Protein AF-A0A8T7MFE2-F1 (afdb_monomer_lite)

Structure (mmCIF, N/CA/C/O backbone):
data_AF-A0A8T7MFE2-F1
#
_entry.id   AF-A0A8T7MFE2-F1
#
loop_
_atom_site.group_PDB
_atom_site.id
_atom_site.type_symbol
_atom_site.label_atom_id
_atom_site.label_alt_id
_atom_site.label_comp_id
_atom_site.label_asym_id
_atom_site.label_entity_id
_atom_site.label_seq_id
_atom_site.pdbx_PDB_ins_code
_atom_site.Cartn_x
_atom_site.Cartn_y
_atom_site.Cartn_z
_atom_site.occupancy
_atom_site.B_iso_or_equiv
_atom_site.auth_seq_id
_atom_site.auth_comp_id
_atom_site.auth_asym_id
_atom_site.auth_atom_id
_atom_site.pdbx_PDB_model_num
ATOM 1 N N . MET A 1 1 ? -45.223 21.756 49.867 1.00 41.47 1 MET A N 1
ATOM 2 C CA . MET A 1 1 ? -44.543 20.712 49.073 1.00 41.47 1 MET A CA 1
ATOM 3 C C . MET A 1 1 ? -44.735 21.077 47.610 1.00 41.47 1 MET A C 1
ATOM 5 O O . MET A 1 1 ? -45.869 21.075 47.157 1.00 41.47 1 MET A O 1
ATOM 9 N N . ALA A 1 2 ? -43.688 21.541 46.926 1.00 45.31 2 ALA A N 1
ATOM 10 C CA . ALA A 1 2 ? -43.790 21.936 45.523 1.00 45.31 2 ALA A CA 1
ATOM 11 C C . ALA A 1 2 ? -43.826 20.670 44.659 1.00 45.31 2 ALA A C 1
ATOM 13 O O . ALA A 1 2 ? -42.890 19.878 44.695 1.00 45.31 2 ALA A O 1
ATOM 14 N N . THR A 1 3 ? -44.917 20.464 43.926 1.00 52.53 3 THR A N 1
ATOM 15 C CA . THR A 1 3 ? -45.039 19.435 42.888 1.00 52.53 3 THR A CA 1
ATOM 16 C C . THR A 1 3 ? -43.967 19.669 41.829 1.00 52.53 3 THR A C 1
ATOM 18 O O . THR A 1 3 ? -44.079 20.588 41.016 1.00 52.53 3 THR A O 1
ATOM 21 N N . GLU A 1 4 ? -42.907 18.865 41.868 1.00 65.44 4 GLU A N 1
ATOM 22 C CA . GLU A 1 4 ? -41.870 18.843 40.844 1.00 65.44 4 GLU A CA 1
ATOM 23 C C . GLU A 1 4 ? -42.517 18.433 39.518 1.00 65.44 4 GLU A C 1
ATOM 25 O O . GLU A 1 4 ? -43.055 17.335 39.372 1.00 65.44 4 GLU A O 1
ATOM 30 N N . LYS A 1 5 ? -42.555 19.364 38.562 1.00 70.00 5 LYS A N 1
ATOM 31 C CA . LYS A 1 5 ? -43.141 19.144 37.240 1.00 70.00 5 LYS A CA 1
ATOM 32 C C . LYS A 1 5 ? -42.230 18.188 36.472 1.00 70.00 5 LYS A C 1
ATOM 34 O O . LYS A 1 5 ? -41.298 18.629 35.800 1.00 70.00 5 LYS A O 1
ATOM 39 N N . LEU A 1 6 ? -42.485 16.887 36.614 1.00 71.31 6 LEU A N 1
ATOM 40 C CA . LEU A 1 6 ? -41.744 15.824 35.941 1.00 71.31 6 LEU A CA 1
ATOM 41 C C . LEU A 1 6 ? -41.774 16.065 34.435 1.00 71.31 6 LEU A C 1
ATOM 43 O O . LEU A 1 6 ? -42.833 16.155 33.807 1.00 71.31 6 LEU A O 1
ATOM 47 N N . ILE A 1 7 ? -40.591 16.249 33.862 1.00 85.38 7 ILE A N 1
ATOM 48 C CA . ILE A 1 7 ? -40.472 16.593 32.456 1.00 85.38 7 ILE A CA 1
ATOM 49 C C . ILE A 1 7 ? -40.582 15.306 31.649 1.00 85.38 7 ILE A C 1
ATOM 51 O O . ILE A 1 7 ? -39.791 14.389 31.842 1.00 85.38 7 ILE A O 1
ATOM 55 N N . LYS A 1 8 ? -41.568 15.237 30.755 1.00 88.88 8 LYS A N 1
ATOM 56 C CA . LYS A 1 8 ? -41.913 14.016 30.020 1.00 88.88 8 LYS A CA 1
ATOM 57 C C . LYS A 1 8 ? -41.053 13.788 28.782 1.00 88.88 8 LYS A C 1
ATOM 59 O O . LYS A 1 8 ? -40.482 14.724 28.209 1.00 88.88 8 LYS A O 1
ATOM 64 N N . CYS A 1 9 ? -40.947 12.527 28.371 1.00 88.00 9 CYS A N 1
ATOM 65 C CA . CYS A 1 9 ? -40.247 12.156 27.148 1.00 88.00 9 CYS A CA 1
ATOM 66 C C . CYS A 1 9 ? -41.026 12.598 25.906 1.00 88.00 9 CYS A C 1
ATOM 68 O O . CYS A 1 9 ? -42.242 12.478 25.819 1.00 88.00 9 CYS A O 1
ATOM 70 N N . SER A 1 10 ? -40.286 13.085 24.908 1.00 83.94 10 SER A N 1
ATOM 71 C CA . SER A 1 10 ? -40.844 13.509 23.618 1.00 83.94 10 SER A CA 1
ATOM 72 C C . SER A 1 10 ? -41.495 12.385 22.799 1.00 83.94 10 SER A C 1
ATOM 74 O O . SER A 1 10 ? -42.335 12.686 21.958 1.00 83.94 10 SER A O 1
ATOM 76 N N . GLN A 1 11 ? -41.119 11.119 23.019 1.00 85.38 11 GLN A N 1
ATOM 77 C CA . GLN A 1 11 ? -41.742 9.955 22.365 1.00 85.38 11 GLN A CA 1
ATOM 78 C C . GLN A 1 11 ? -42.667 9.158 23.289 1.00 85.38 11 GLN A C 1
ATOM 80 O O . GLN A 1 11 ? -43.602 8.523 22.809 1.00 85.38 11 GLN A O 1
ATOM 85 N N . HIS A 1 12 ? -42.429 9.200 24.600 1.00 87.56 12 HIS A N 1
ATOM 86 C CA . HIS A 1 12 ? -43.227 8.496 25.602 1.00 87.56 12 HIS A CA 1
ATOM 87 C C . HIS A 1 12 ? -43.735 9.502 26.644 1.00 87.56 12 HIS A C 1
ATOM 89 O O . HIS A 1 12 ? -43.054 9.734 27.642 1.00 87.56 12 HIS A O 1
ATOM 95 N N . PRO A 1 13 ? -44.913 10.118 26.434 1.00 83.88 13 PRO A N 1
ATOM 96 C CA . PRO A 1 13 ? -45.447 11.143 27.337 1.00 83.88 13 PRO A CA 1
ATOM 97 C C . PRO A 1 13 ? -45.687 10.644 28.767 1.00 83.88 13 PRO A C 1
ATOM 99 O O . PRO A 1 13 ? -45.683 11.436 29.704 1.00 83.88 13 PRO A O 1
ATOM 102 N N . GLU A 1 14 ? -45.863 9.334 28.935 1.00 84.25 14 GLU A N 1
ATOM 103 C CA . GLU A 1 14 ? -46.071 8.698 30.236 1.00 84.25 14 GLU A CA 1
ATOM 104 C C . GLU A 1 14 ? -44.766 8.568 31.040 1.00 84.25 14 GLU A C 1
ATOM 106 O O . GLU A 1 14 ? -44.779 8.638 32.270 1.00 84.25 14 GLU A O 1
ATOM 111 N N . GLU A 1 15 ? -43.617 8.462 30.364 1.00 84.25 15 GLU A N 1
ATOM 112 C CA . GLU A 1 15 ? -42.315 8.248 31.000 1.00 84.25 15 GLU A CA 1
ATOM 113 C C . GLU A 1 15 ? -41.589 9.564 31.317 1.00 84.25 15 GLU A C 1
ATOM 115 O O . GLU A 1 15 ? -41.581 10.523 30.534 1.00 84.25 15 GLU A O 1
ATOM 120 N N . ASP A 1 16 ? -40.907 9.586 32.461 1.00 85.56 16 ASP A N 1
ATOM 121 C CA . ASP A 1 16 ? -40.107 10.730 32.887 1.00 85.56 16 ASP A CA 1
ATOM 122 C C . ASP A 1 16 ? -38.779 10.786 32.117 1.00 85.56 16 ASP A C 1
ATOM 124 O O . ASP A 1 16 ? -38.013 9.821 32.025 1.00 85.56 16 ASP A O 1
ATOM 128 N N . ALA A 1 17 ? -38.483 11.949 31.545 1.00 86.06 17 ALA A N 1
ATOM 129 C CA . ALA A 1 17 ? -37.278 12.186 30.771 1.00 86.06 17 ALA A CA 1
ATOM 130 C C . ALA A 1 17 ? -36.166 12.790 31.631 1.00 86.06 17 ALA A C 1
ATOM 132 O O . ALA A 1 17 ? -36.002 14.010 31.720 1.00 86.06 17 ALA A O 1
ATOM 133 N N . GLY A 1 18 ? -35.355 11.903 32.208 1.00 84.94 18 GLY A N 1
ATOM 134 C CA . GLY A 1 18 ? -34.135 12.268 32.932 1.00 84.94 18 GLY A CA 1
ATOM 135 C C . GLY A 1 18 ? -32.937 12.616 32.037 1.00 84.94 18 GLY A C 1
ATOM 136 O O . GLY A 1 18 ? -31.898 13.024 32.548 1.00 84.94 18 GLY A O 1
ATOM 137 N N . LEU A 1 19 ? -33.044 12.453 30.712 1.00 88.56 19 LEU A N 1
ATOM 138 C CA . LEU A 1 19 ? -31.926 12.601 29.776 1.00 88.56 19 LEU A CA 1
ATOM 139 C C . LEU A 1 19 ? -32.263 13.570 28.640 1.00 88.56 19 LEU A C 1
ATOM 141 O O . LEU A 1 19 ? -33.420 13.747 28.258 1.00 88.56 19 LEU A O 1
ATOM 145 N N . MET A 1 20 ? -31.230 14.187 28.067 1.00 91.62 20 MET A N 1
ATOM 146 C CA . MET A 1 20 ? -31.354 15.122 26.951 1.00 91.62 20 MET A CA 1
ATOM 147 C C . MET A 1 20 ? -30.444 14.696 25.800 1.00 91.62 20 MET A C 1
ATOM 149 O O . MET A 1 20 ? -29.273 14.379 25.998 1.00 91.62 20 MET A O 1
ATOM 153 N N . CYS A 1 21 ? -30.978 14.697 24.581 1.00 93.00 21 CYS A N 1
ATOM 154 C CA . CYS A 1 21 ? -30.191 14.449 23.381 1.00 93.00 21 CYS A CA 1
ATOM 155 C C . CYS A 1 21 ? -29.211 15.605 23.162 1.00 93.00 21 CYS A C 1
ATOM 157 O O . CYS A 1 21 ? -29.635 16.728 22.895 1.00 93.00 21 CYS A O 1
ATOM 159 N N . GLY A 1 22 ? -27.906 15.332 23.168 1.00 90.12 22 GLY A N 1
ATOM 160 C CA . GLY A 1 22 ? -26.895 16.384 22.990 1.00 90.12 22 GLY A CA 1
ATOM 161 C C . GLY A 1 22 ? -26.843 17.006 21.585 1.00 90.12 22 GLY A C 1
ATOM 162 O O . GLY A 1 22 ? -26.015 17.874 21.349 1.00 90.12 22 GLY A O 1
ATOM 163 N N . LYS A 1 23 ? -27.645 16.514 20.626 1.00 92.00 23 LYS A N 1
ATOM 164 C CA . LYS A 1 23 ? -27.674 17.017 19.241 1.00 92.00 23 LYS A CA 1
ATOM 165 C C . LYS A 1 23 ? -28.853 17.956 19.006 1.00 92.00 23 LYS A C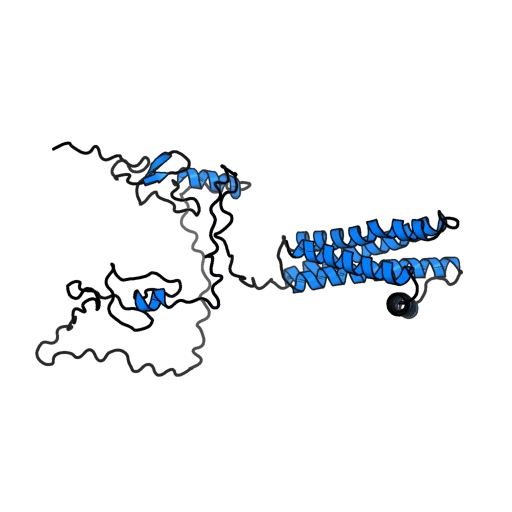 1
ATOM 167 O O . LYS A 1 23 ? -28.667 19.036 18.470 1.00 92.00 23 LYS A O 1
ATOM 172 N N . CYS A 1 24 ? -30.059 17.536 19.385 1.00 92.56 24 CYS A N 1
ATOM 173 C CA . CYS A 1 24 ? -31.287 18.305 19.159 1.00 92.56 24 CYS A CA 1
ATOM 174 C C . CYS A 1 24 ? -31.899 18.899 20.435 1.00 92.56 24 CYS A C 1
ATOM 176 O O . CYS A 1 24 ? -32.928 19.558 20.353 1.00 92.56 24 CYS A O 1
ATOM 178 N N . GLY A 1 25 ? -31.337 18.625 21.617 1.00 90.44 25 GLY A N 1
ATOM 179 C CA . GLY A 1 25 ? -31.847 19.125 22.898 1.00 90.44 25 GLY A CA 1
ATOM 180 C C . GLY A 1 25 ? -33.161 18.488 23.372 1.00 90.44 25 GLY A C 1
ATOM 181 O O . GLY A 1 25 ? -33.665 18.846 24.433 1.00 90.44 25 GLY A O 1
ATOM 182 N N . LYS A 1 26 ? -33.736 17.532 22.625 1.00 91.69 26 LYS A N 1
ATOM 183 C CA . LYS A 1 26 ? -34.975 16.848 23.030 1.00 91.69 26 LYS A CA 1
ATOM 184 C C . LYS A 1 26 ? -34.759 16.032 24.303 1.00 91.69 26 LYS A C 1
ATOM 186 O O . LYS A 1 26 ? -33.745 15.345 24.444 1.00 91.69 26 LYS A O 1
ATOM 191 N N . ARG A 1 27 ? -35.749 16.064 25.196 1.00 91.69 27 ARG A N 1
ATOM 192 C CA . ARG A 1 27 ? -35.779 15.240 26.406 1.00 91.69 27 ARG A CA 1
ATOM 193 C C . ARG A 1 27 ? -36.285 13.834 26.088 1.00 91.69 27 ARG A C 1
ATOM 195 O O . ARG A 1 27 ? -37.293 13.662 25.389 1.00 91.69 27 ARG A O 1
ATOM 202 N N . ILE A 1 28 ? -35.545 12.840 26.563 1.00 93.50 28 ILE A N 1
ATOM 203 C CA . ILE A 1 28 ? -35.771 11.418 26.305 1.00 93.50 28 ILE A CA 1
ATOM 204 C C . ILE A 1 28 ? -35.670 10.605 27.599 1.00 93.50 28 ILE A C 1
ATOM 206 O O . ILE A 1 28 ? -34.957 10.986 28.528 1.00 93.50 28 ILE A O 1
ATOM 210 N N . CYS A 1 29 ? -36.397 9.494 27.664 1.00 92.31 29 CYS A N 1
ATOM 211 C CA . CYS A 1 29 ? -36.277 8.509 28.735 1.00 92.31 29 CYS A CA 1
ATOM 212 C C . CYS A 1 29 ? -35.073 7.578 28.500 1.00 92.31 29 CYS A C 1
ATOM 214 O O . CYS A 1 29 ? -34.452 7.587 27.432 1.00 92.31 29 CYS A O 1
ATOM 216 N N . THR A 1 30 ? -34.758 6.733 29.482 1.00 89.62 30 THR A N 1
ATOM 217 C CA . THR A 1 30 ? -33.705 5.704 29.387 1.00 89.62 30 THR A CA 1
ATOM 218 C C . THR A 1 30 ? -34.006 4.631 28.340 1.00 89.62 30 THR A C 1
ATOM 220 O O . THR A 1 30 ? -33.084 3.972 27.871 1.00 89.62 30 THR A O 1
ATOM 223 N N . ARG A 1 31 ? -35.268 4.474 27.926 1.00 87.56 31 ARG A N 1
ATOM 224 C CA . ARG A 1 31 ? -35.671 3.529 26.876 1.00 87.56 31 ARG A CA 1
ATOM 225 C C . ARG A 1 31 ? -35.413 4.059 25.464 1.00 87.56 31 ARG A C 1
ATOM 227 O O . ARG A 1 31 ? -35.008 3.305 24.587 1.00 87.56 31 ARG A O 1
ATOM 234 N N . CYS A 1 32 ? -35.597 5.360 25.251 1.00 87.81 32 CYS A N 1
ATOM 235 C CA . CYS A 1 32 ? -35.310 6.025 23.976 1.00 87.81 32 CYS A CA 1
ATOM 236 C C . CYS A 1 32 ? -33.849 6.478 23.841 1.00 87.81 32 CYS A C 1
ATOM 238 O O . CYS A 1 32 ? -33.484 7.052 22.808 1.00 87.81 32 CYS A O 1
ATOM 240 N N . MET A 1 33 ? -33.027 6.301 24.881 1.00 91.38 33 MET A N 1
ATOM 241 C CA . MET A 1 33 ? -31.638 6.744 24.861 1.00 91.38 33 MET A CA 1
ATOM 242 C C . MET A 1 33 ? -30.788 5.809 24.001 1.00 91.38 33 MET A C 1
ATOM 244 O O . MET A 1 33 ? -30.771 4.596 24.194 1.00 91.38 33 MET A O 1
ATOM 248 N N . ILE A 1 34 ? -30.025 6.390 23.081 1.00 91.56 34 ILE A N 1
ATOM 249 C CA . ILE A 1 34 ? -28.977 5.681 22.353 1.00 91.56 34 ILE A CA 1
ATOM 250 C C . ILE A 1 34 ? -27.640 6.239 22.825 1.00 91.56 34 ILE A C 1
ATOM 252 O O . ILE A 1 34 ? -27.366 7.435 22.690 1.00 91.56 34 ILE A O 1
ATOM 256 N N . LEU A 1 35 ? -26.810 5.371 23.400 1.00 90.38 35 LEU A N 1
ATOM 257 C CA . LEU A 1 35 ? -25.456 5.716 23.816 1.00 90.38 35 LEU A CA 1
ATOM 258 C C . LEU A 1 35 ? -24.536 5.701 22.595 1.00 90.38 35 LEU A C 1
ATOM 260 O O . LEU A 1 35 ? -24.377 4.682 21.928 1.00 90.38 35 LEU A O 1
ATOM 264 N N . THR A 1 36 ? -23.925 6.845 22.310 1.00 86.00 36 THR A N 1
ATOM 265 C CA . THR A 1 36 ? -22.902 6.994 21.271 1.00 86.00 36 THR A CA 1
ATOM 266 C C . THR A 1 36 ? -21.575 7.399 21.904 1.00 86.00 36 THR A C 1
ATOM 268 O O . THR A 1 36 ? -21.540 7.831 23.056 1.00 86.00 36 THR A O 1
ATOM 271 N N . GLY A 1 37 ? -20.480 7.322 21.142 1.00 80.88 37 GLY A N 1
ATOM 272 C CA . GLY A 1 37 ? -19.173 7.812 21.601 1.00 80.88 37 GLY A CA 1
ATOM 273 C C . GLY A 1 37 ? -19.151 9.309 21.949 1.00 80.88 37 GLY A C 1
ATOM 274 O O . GLY A 1 37 ? -18.275 9.747 22.682 1.00 80.88 37 GLY A O 1
ATOM 275 N N . GLU A 1 38 ? -20.135 10.080 21.474 1.00 82.75 38 GLU A N 1
ATOM 276 C CA . GLU A 1 38 ? -20.297 11.516 21.748 1.00 82.75 38 GLU A CA 1
ATOM 277 C C . GLU A 1 38 ? -21.343 11.808 22.844 1.00 82.75 38 GLU A C 1
ATOM 279 O O . GLU A 1 38 ? -21.726 12.959 23.054 1.00 82.75 38 GLU A O 1
ATOM 284 N N . GLY A 1 39 ? -21.846 10.773 23.525 1.00 89.44 39 GLY A N 1
ATOM 285 C CA . GLY A 1 39 ? -22.871 10.877 24.563 1.00 89.44 39 GLY A CA 1
ATOM 286 C C . GLY A 1 39 ? -24.252 10.396 24.115 1.00 89.44 39 GLY A C 1
ATOM 287 O O . GLY A 1 39 ? -24.397 9.594 23.189 1.00 89.44 39 GLY A O 1
ATOM 288 N N . VAL A 1 40 ? -25.288 10.865 24.813 1.00 92.31 40 VAL A N 1
ATOM 289 C CA . VAL A 1 40 ? -26.671 10.408 24.627 1.00 92.31 40 VAL A CA 1
ATOM 290 C C . VAL A 1 40 ? -27.317 11.073 23.405 1.00 92.31 40 VAL A C 1
ATOM 292 O O . VAL A 1 4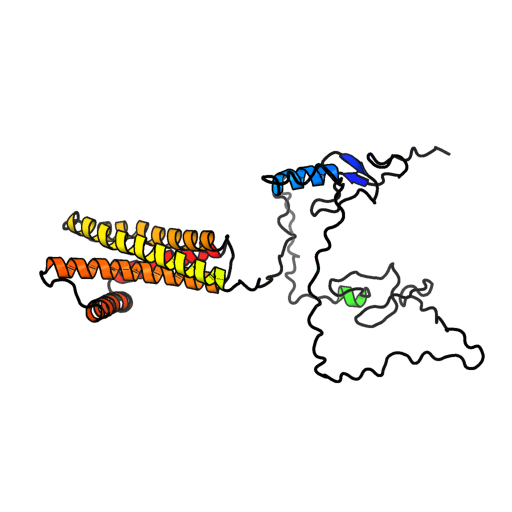0 ? -27.325 12.303 23.264 1.00 92.31 40 VAL A O 1
ATOM 295 N N . ARG A 1 41 ? -27.898 10.256 22.520 1.00 93.44 41 ARG A N 1
ATOM 296 C CA . ARG A 1 41 ? -28.656 10.680 21.333 1.00 93.44 41 ARG A CA 1
ATOM 297 C C . ARG A 1 41 ? -30.076 10.106 21.366 1.00 93.44 41 ARG A C 1
ATOM 299 O O . ARG A 1 41 ? -30.300 9.036 21.922 1.00 93.44 41 ARG A O 1
ATOM 306 N N . CYS A 1 42 ? -31.032 10.813 20.761 1.00 93.62 42 CYS A N 1
ATOM 307 C CA . CYS A 1 42 ? -32.374 10.277 20.522 1.00 93.62 42 CYS A CA 1
ATOM 308 C C . CYS A 1 42 ? -32.420 9.430 19.240 1.00 93.62 42 CYS A C 1
ATOM 310 O O . CYS A 1 42 ? -31.604 9.607 18.329 1.00 93.62 42 CYS A O 1
ATOM 312 N N . THR A 1 43 ? -33.420 8.555 19.163 1.00 89.44 43 THR A N 1
ATOM 313 C CA . THR A 1 43 ? -33.711 7.656 18.032 1.00 89.44 43 THR A CA 1
ATOM 314 C C . THR A 1 43 ? -33.778 8.384 16.690 1.00 89.44 43 THR A C 1
ATOM 316 O O . THR A 1 43 ? -33.129 7.976 15.732 1.00 89.44 43 THR A O 1
ATOM 319 N N . GLU A 1 44 ? -34.467 9.521 16.627 1.00 89.50 44 GLU A N 1
ATOM 320 C CA . GLU A 1 44 ? -34.619 10.319 15.404 1.00 89.50 44 GLU A CA 1
ATOM 321 C C . GLU A 1 44 ? -33.290 10.916 14.908 1.00 89.50 44 GLU A C 1
ATOM 323 O O . GLU A 1 44 ? -32.966 10.865 13.722 1.00 89.50 44 GLU A O 1
ATOM 328 N N . CYS A 1 45 ? -32.467 11.443 15.820 1.00 90.69 45 CYS A N 1
ATOM 329 C CA . CYS A 1 45 ? -31.150 11.971 15.463 1.00 90.69 45 CYS A CA 1
ATOM 330 C C . CYS A 1 45 ? -30.208 10.874 14.960 1.00 90.69 45 CYS A C 1
ATOM 332 O O . CYS A 1 45 ? -29.399 11.141 14.068 1.00 90.69 45 CYS A O 1
ATOM 334 N N . MET A 1 46 ? -30.311 9.669 15.523 1.00 90.69 46 MET A N 1
ATOM 335 C CA . MET A 1 46 ? -29.569 8.500 15.054 1.00 90.69 46 MET A CA 1
ATOM 336 C C . MET A 1 46 ? -30.076 8.013 13.700 1.00 90.69 46 MET A C 1
ATOM 338 O O . MET A 1 46 ? -29.261 7.723 12.829 1.00 90.69 46 MET A O 1
ATOM 342 N N . ALA A 1 47 ? -31.391 8.011 13.478 1.00 86.19 47 ALA A N 1
ATOM 343 C CA . ALA A 1 47 ? -31.978 7.675 12.186 1.00 86.19 47 ALA A CA 1
ATOM 344 C C . ALA A 1 47 ? -31.483 8.622 11.078 1.00 86.19 47 ALA A C 1
ATOM 346 O O . ALA A 1 47 ? -31.040 8.157 10.032 1.00 86.19 47 ALA A O 1
ATOM 347 N N . GLN A 1 48 ? -31.446 9.937 11.329 1.00 87.06 48 GLN A N 1
ATOM 348 C CA . GLN A 1 48 ? -30.907 10.913 10.370 1.00 87.06 48 GLN A CA 1
ATOM 349 C C . GLN A 1 48 ? -29.408 10.725 10.093 1.00 87.06 48 GLN A C 1
ATOM 351 O O . GLN A 1 48 ? -28.956 10.919 8.966 1.00 87.06 48 GLN A O 1
ATOM 356 N N . LEU A 1 49 ? -28.617 10.374 11.114 1.00 84.88 49 LEU A N 1
ATOM 357 C CA . LEU A 1 49 ? -27.195 10.068 10.930 1.00 84.88 49 LEU A CA 1
ATOM 358 C C . LEU A 1 49 ? -27.019 8.810 10.079 1.00 84.88 49 LEU A C 1
ATOM 360 O O . LEU A 1 49 ? -26.285 8.843 9.096 1.00 84.88 49 LEU A O 1
ATOM 364 N N . ASN A 1 50 ? -27.733 7.737 10.409 1.00 80.38 50 ASN A N 1
ATOM 365 C CA . ASN A 1 50 ? -27.695 6.493 9.650 1.00 80.38 50 ASN A CA 1
ATOM 366 C C . ASN A 1 50 ? -28.136 6.714 8.200 1.00 80.38 50 ASN A C 1
ATOM 368 O O . ASN A 1 50 ? -27.479 6.219 7.295 1.00 80.38 50 ASN A O 1
ATOM 372 N N . ALA A 1 51 ? -29.169 7.523 7.959 1.00 76.44 51 ALA A N 1
ATOM 373 C CA . ALA A 1 51 ? -29.581 7.889 6.607 1.00 76.44 51 ALA A CA 1
ATOM 374 C C . ALA A 1 51 ? -28.482 8.642 5.838 1.00 76.44 51 ALA A C 1
ATOM 376 O O . ALA A 1 51 ? -28.320 8.413 4.649 1.00 76.44 51 ALA A O 1
ATOM 377 N N . ARG A 1 52 ? -27.676 9.495 6.485 1.00 75.19 52 ARG A N 1
ATOM 378 C CA . ARG A 1 52 ? -26.536 10.154 5.814 1.00 75.19 52 ARG A CA 1
ATOM 379 C C . ARG A 1 52 ? -25.376 9.207 5.512 1.00 75.19 52 ARG A C 1
ATOM 381 O O . ARG A 1 52 ? -24.726 9.377 4.489 1.00 75.19 52 ARG A O 1
ATOM 388 N N . TYR A 1 53 ? -25.086 8.260 6.403 1.00 60.62 53 TYR A N 1
ATOM 389 C CA . TYR A 1 53 ? -23.928 7.369 6.260 1.00 60.62 53 TYR A CA 1
ATOM 390 C C . TYR A 1 53 ? -24.220 6.115 5.430 1.00 60.62 53 TYR A C 1
ATOM 392 O O . TYR A 1 53 ? -23.344 5.645 4.711 1.00 60.62 53 TYR A O 1
ATOM 400 N N . TYR A 1 54 ? -25.442 5.592 5.508 1.00 66.12 54 TYR A N 1
ATOM 401 C CA . TYR A 1 54 ? -25.886 4.390 4.796 1.00 66.12 54 TYR A CA 1
ATOM 402 C C . TYR A 1 54 ? -26.817 4.709 3.611 1.00 66.12 54 TYR A C 1
ATOM 404 O O . TYR A 1 54 ? -27.243 3.808 2.890 1.00 66.12 54 TYR A O 1
ATOM 412 N N . GLY A 1 55 ? -27.147 5.983 3.381 1.00 54.50 55 GLY A N 1
ATOM 413 C CA . GLY A 1 55 ? -28.097 6.395 2.351 1.00 54.50 55 GLY A CA 1
ATOM 414 C C . GLY A 1 55 ? -27.461 6.677 1.001 1.00 54.50 55 GLY A C 1
ATOM 415 O O . GLY A 1 55 ? -27.175 7.822 0.674 1.00 54.50 55 GLY A O 1
ATOM 416 N N . THR A 1 56 ? -27.376 5.632 0.181 1.00 41.53 56 THR A N 1
ATOM 417 C CA . THR A 1 56 ? -27.804 5.726 -1.229 1.00 41.53 56 THR A CA 1
ATOM 418 C C . THR A 1 56 ? -28.746 4.599 -1.666 1.00 41.53 56 THR A C 1
ATOM 420 O O . THR A 1 56 ? -29.213 4.671 -2.788 1.00 41.53 56 THR A O 1
ATOM 423 N N . ASN A 1 57 ? -29.122 3.621 -0.819 1.00 47.06 57 ASN A N 1
ATOM 424 C CA . ASN A 1 57 ? -30.069 2.562 -1.233 1.00 47.06 57 ASN A CA 1
ATOM 425 C C . ASN A 1 57 ? -31.042 2.035 -0.154 1.00 47.06 57 ASN A C 1
ATOM 427 O O . ASN A 1 57 ? -31.700 1.021 -0.367 1.00 47.06 57 ASN A O 1
ATOM 431 N N . SER A 1 58 ? -31.221 2.712 0.984 1.00 48.44 58 SER A N 1
ATOM 432 C CA . SER A 1 58 ? -32.245 2.301 1.962 1.00 48.44 58 SER A CA 1
ATOM 433 C C . SER A 1 58 ? -33.603 2.948 1.686 1.00 48.44 58 SER A C 1
ATOM 435 O O . SER A 1 58 ? -34.082 3.773 2.458 1.00 48.44 58 SER A O 1
ATOM 437 N N . ALA A 1 59 ? -34.249 2.507 0.607 1.00 41.84 59 ALA A N 1
ATOM 438 C CA . ALA A 1 59 ? -35.708 2.532 0.475 1.00 41.84 59 ALA A CA 1
ATOM 439 C C . ALA A 1 59 ? -36.375 1.340 1.207 1.00 41.84 59 ALA A C 1
ATOM 441 O O . ALA A 1 59 ? -37.556 1.074 1.022 1.00 41.84 59 ALA A O 1
ATOM 442 N N . ILE A 1 60 ? -35.644 0.629 2.076 1.00 50.94 60 ILE A N 1
ATOM 443 C CA . ILE A 1 60 ? -36.152 -0.478 2.908 1.00 50.94 60 ILE A CA 1
ATOM 444 C C . ILE A 1 60 ? -36.607 0.065 4.277 1.00 50.94 60 ILE A C 1
ATOM 446 O O . ILE A 1 60 ? -36.194 -0.405 5.332 1.00 50.94 60 ILE A O 1
ATOM 450 N N . GLY A 1 61 ? -37.395 1.142 4.272 1.00 41.31 61 GLY A N 1
ATOM 451 C CA . GLY A 1 61 ? -37.767 1.867 5.495 1.00 41.31 61 GLY A CA 1
ATOM 452 C C . GLY A 1 61 ? -39.227 2.295 5.601 1.00 41.31 61 GLY A C 1
ATOM 453 O O . GLY A 1 61 ? -39.545 3.039 6.522 1.00 41.31 61 GLY A O 1
ATOM 454 N N . ALA A 1 62 ? -40.111 1.867 4.694 1.00 42.28 62 ALA A N 1
ATOM 455 C CA . ALA A 1 62 ? -41.488 2.372 4.658 1.00 42.28 62 ALA A CA 1
ATOM 456 C C . ALA A 1 62 ? -42.594 1.317 4.830 1.00 42.28 62 ALA A C 1
ATOM 458 O O . ALA A 1 62 ? -43.762 1.682 4.755 1.00 42.28 62 ALA A O 1
ATOM 459 N N . ASN A 1 63 ? -42.285 0.040 5.089 1.00 38.25 63 ASN A N 1
ATOM 460 C CA . ASN A 1 63 ? -43.343 -0.936 5.365 1.00 38.25 63 ASN A CA 1
ATOM 461 C C . ASN A 1 63 ? -42.894 -2.031 6.347 1.00 38.25 63 ASN A C 1
ATOM 463 O O . ASN A 1 63 ? -42.330 -3.047 5.955 1.00 38.25 63 ASN A O 1
ATOM 467 N N . TRP A 1 64 ? -43.142 -1.817 7.642 1.00 47.09 64 TRP A N 1
ATOM 468 C CA . TRP A 1 64 ? -42.919 -2.807 8.706 1.00 47.09 64 TRP A CA 1
ATOM 469 C C . TRP A 1 64 ? -44.086 -3.805 8.785 1.00 47.09 64 TRP A C 1
ATOM 471 O O . TRP A 1 64 ? -44.734 -3.927 9.820 1.00 47.09 64 TRP A O 1
ATOM 481 N N . THR A 1 65 ? -44.392 -4.485 7.678 1.00 38.19 65 THR A N 1
ATOM 482 C CA . THR A 1 65 ? -45.454 -5.510 7.613 1.00 38.19 65 THR A CA 1
ATOM 483 C C . THR A 1 65 ? -45.007 -6.789 6.903 1.00 38.19 65 THR A C 1
ATOM 485 O O . THR A 1 65 ? -45.800 -7.446 6.238 1.00 38.19 65 THR A O 1
ATOM 488 N N . MET A 1 66 ? -43.740 -7.179 7.049 1.00 38.69 66 MET A N 1
ATOM 489 C CA . MET A 1 66 ? -43.275 -8.482 6.569 1.00 38.69 66 MET A CA 1
ATOM 490 C C . MET A 1 66 ? -42.787 -9.332 7.738 1.00 38.69 66 MET A C 1
ATOM 492 O O . MET A 1 66 ? -41.902 -8.928 8.495 1.00 38.69 66 MET A O 1
ATOM 496 N N . GLU A 1 67 ? -43.445 -10.485 7.868 1.00 41.62 67 GLU A N 1
ATOM 497 C CA . GLU A 1 67 ? -43.066 -11.666 8.642 1.00 41.62 67 GLU A CA 1
ATOM 498 C C . GLU A 1 67 ? -41.537 -11.844 8.607 1.00 41.62 67 GLU A C 1
ATOM 500 O O . GLU A 1 67 ? -40.952 -11.744 7.523 1.00 41.62 67 GLU A O 1
ATOM 505 N N . PRO A 1 68 ? -40.857 -12.067 9.746 1.00 45.66 68 PRO A N 1
ATOM 506 C CA . PRO A 1 68 ? -39.413 -12.242 9.741 1.00 45.66 68 PRO A CA 1
ATOM 507 C C . PRO A 1 68 ? -39.058 -13.461 8.890 1.00 45.66 68 PRO A C 1
ATOM 509 O O . PRO A 1 68 ? -39.292 -14.599 9.299 1.00 45.66 68 PRO A O 1
ATOM 512 N N . GLU A 1 69 ? -38.476 -13.224 7.713 1.00 44.28 69 GLU A N 1
ATOM 513 C CA . GLU A 1 69 ? -37.831 -14.270 6.934 1.00 44.28 69 GLU A CA 1
ATOM 514 C C . GLU A 1 69 ? -36.727 -14.852 7.811 1.00 44.28 69 GLU A C 1
ATOM 516 O O . GLU A 1 69 ? -35.728 -14.197 8.130 1.00 44.28 69 GLU A O 1
ATOM 521 N N . GLN A 1 70 ? -36.991 -16.050 8.328 1.00 47.56 70 GLN A N 1
ATOM 522 C CA . GLN A 1 70 ? -36.099 -16.716 9.251 1.00 47.56 70 GLN A CA 1
ATOM 523 C C . GLN A 1 70 ? -34.806 -16.993 8.503 1.00 47.56 70 GLN A C 1
ATOM 525 O O . GLN A 1 70 ? -34.745 -17.858 7.633 1.00 47.56 70 GLN A O 1
ATOM 530 N N . VAL A 1 71 ? -33.765 -16.241 8.850 1.00 48.81 71 VAL A N 1
ATOM 531 C CA . VAL A 1 71 ? -32.395 -16.584 8.496 1.00 48.81 71 VAL A CA 1
ATOM 532 C C . VAL A 1 71 ? -32.149 -17.963 9.096 1.00 48.81 71 VAL A C 1
ATOM 534 O O . VAL A 1 71 ? -31.915 -18.097 10.297 1.00 48.81 71 VAL A O 1
ATOM 537 N N . VAL A 1 72 ? -32.267 -18.999 8.267 1.00 52.12 72 VAL A N 1
ATOM 538 C CA . VAL A 1 72 ? -31.872 -20.358 8.620 1.00 52.12 72 VAL A CA 1
ATOM 539 C C . VAL A 1 72 ? -30.360 -20.315 8.766 1.00 52.12 72 VAL A C 1
ATOM 541 O O . VAL A 1 72 ? -29.620 -20.414 7.791 1.00 52.12 72 VAL A O 1
ATOM 544 N N . ILE A 1 73 ? -29.901 -20.088 9.994 1.00 51.09 73 ILE A N 1
ATOM 545 C CA . ILE A 1 73 ? -28.507 -20.276 10.374 1.00 51.09 73 ILE A CA 1
ATOM 546 C C . ILE A 1 73 ? -28.251 -21.779 10.205 1.00 51.09 73 ILE A C 1
ATOM 548 O O . ILE A 1 73 ? -28.900 -22.572 10.895 1.00 51.09 73 ILE A O 1
ATOM 552 N N . PRO A 1 74 ? -27.368 -22.209 9.285 1.00 53.94 74 PRO A N 1
ATOM 553 C CA . PRO A 1 74 ? -26.979 -23.607 9.205 1.00 53.94 74 PRO A CA 1
ATOM 554 C C . PRO A 1 74 ? -26.449 -24.021 10.575 1.00 53.94 74 PRO A C 1
ATOM 556 O O . PRO A 1 74 ? -25.622 -23.310 11.147 1.00 53.94 74 PRO A O 1
ATOM 559 N N . ALA A 1 75 ? -26.964 -25.127 11.115 1.00 58.97 75 ALA A N 1
ATOM 560 C CA . ALA A 1 75 ? -26.553 -25.624 12.418 1.00 58.97 75 ALA A CA 1
ATOM 561 C C . ALA A 1 75 ? -25.022 -25.683 12.488 1.00 58.97 75 ALA A C 1
ATOM 563 O O . ALA A 1 75 ? -24.375 -26.296 11.636 1.00 58.97 75 ALA A O 1
ATOM 564 N N . GLU A 1 76 ? -24.466 -25.017 13.499 1.00 51.66 76 GLU A N 1
ATOM 565 C CA . GLU A 1 76 ? -23.049 -25.069 13.826 1.00 51.66 76 GLU A CA 1
ATOM 566 C C . GLU A 1 76 ? -22.605 -26.544 13.838 1.00 51.66 76 GLU A C 1
ATOM 568 O O . GLU A 1 76 ? -23.238 -27.352 14.535 1.00 51.66 76 GLU A O 1
ATOM 573 N N . PRO A 1 77 ? -21.578 -26.944 13.061 1.00 54.75 77 PRO A N 1
ATOM 574 C CA . PRO A 1 77 ? -21.054 -28.295 13.156 1.00 54.75 77 PRO A CA 1
ATOM 575 C C . PRO A 1 77 ? -20.638 -28.526 14.606 1.00 54.75 77 PRO A C 1
ATOM 577 O O . PRO A 1 77 ? -19.802 -27.807 15.151 1.00 54.75 77 PRO A O 1
ATOM 580 N N . GLN A 1 78 ? -21.290 -29.506 15.237 1.00 45.66 78 GLN A N 1
ATOM 581 C CA . GLN A 1 78 ? -21.068 -29.864 16.632 1.00 45.66 78 GLN A CA 1
ATOM 582 C C . GLN A 1 78 ? -19.559 -30.018 16.861 1.00 45.66 78 GLN A C 1
ATOM 584 O O . GLN A 1 78 ? -18.934 -30.837 16.177 1.00 45.66 78 GLN A O 1
ATOM 589 N N . PRO A 1 79 ? -18.951 -29.258 17.789 1.00 40.41 79 PRO A N 1
ATOM 590 C CA . PRO A 1 79 ? -17.534 -29.395 18.060 1.00 40.41 79 PRO A CA 1
ATOM 591 C C . PRO A 1 79 ? -17.282 -30.829 18.522 1.00 40.41 79 PRO A C 1
ATOM 593 O O . PRO A 1 79 ? -17.830 -31.280 19.534 1.00 40.41 79 PRO A O 1
ATOM 596 N N . GLN A 1 80 ? -16.466 -31.558 17.757 1.00 47.88 80 GLN A N 1
ATOM 597 C CA . GLN A 1 80 ? -15.918 -32.834 18.190 1.00 47.88 80 GLN A CA 1
ATOM 598 C C . GLN A 1 80 ? -15.223 -32.585 19.525 1.00 47.88 80 GLN A C 1
ATOM 600 O O . GLN A 1 80 ? -14.257 -31.827 19.620 1.00 47.88 80 GLN A O 1
ATOM 605 N N . LYS A 1 81 ? -15.776 -33.186 20.579 1.00 36.78 81 LYS A N 1
ATOM 606 C CA . LYS A 1 81 ? -15.207 -33.166 21.920 1.00 36.78 81 LYS A CA 1
ATOM 607 C C . LYS A 1 81 ? -13.921 -33.987 21.886 1.00 36.78 81 LYS A C 1
ATOM 609 O O . LYS A 1 81 ? -13.927 -35.159 22.244 1.00 36.78 81 LYS A O 1
ATOM 614 N N . THR A 1 82 ? -12.820 -33.383 21.454 1.00 37.06 82 THR A N 1
ATOM 615 C CA . THR A 1 82 ? -11.492 -33.919 21.740 1.00 37.06 82 THR A CA 1
ATOM 616 C C . THR A 1 82 ? -11.282 -33.740 23.235 1.00 37.06 82 THR A C 1
ATOM 618 O O . THR A 1 82 ? -11.203 -32.624 23.748 1.00 37.06 82 THR A O 1
ATOM 621 N N . SER A 1 83 ? -11.309 -34.860 23.946 1.00 42.41 83 SER A N 1
ATOM 622 C CA . SER A 1 83 ? -11.159 -34.965 25.388 1.00 42.41 83 SER A CA 1
ATOM 623 C C . SER A 1 83 ? -9.783 -34.470 25.833 1.00 42.41 83 SER A C 1
ATOM 625 O O . SER A 1 83 ? -8.842 -35.246 25.968 1.00 42.41 83 SER A O 1
ATOM 627 N N . LEU A 1 84 ? -9.675 -33.174 26.106 1.00 43.03 84 LEU A N 1
ATOM 628 C CA . LEU A 1 84 ? -8.753 -32.668 27.113 1.00 43.03 84 LEU A CA 1
ATOM 629 C C . LEU A 1 84 ? -9.481 -32.786 28.453 1.00 43.03 84 LEU A C 1
ATOM 631 O O . LEU A 1 84 ? -10.337 -31.970 28.795 1.00 43.03 84 LEU A O 1
ATOM 635 N N . GLN A 1 85 ? -9.198 -33.880 29.162 1.00 48.09 85 GLN A N 1
ATOM 636 C CA . GLN A 1 85 ? -9.572 -34.069 30.559 1.00 48.09 85 GLN A CA 1
ATOM 637 C C . GLN A 1 85 ? -8.897 -32.970 31.380 1.00 48.09 85 GLN A C 1
ATOM 639 O O . GLN A 1 85 ? -7.714 -33.033 31.693 1.00 48.09 85 GLN A O 1
ATOM 644 N N . THR A 1 86 ? -9.651 -31.921 31.684 1.00 38.62 86 THR A N 1
ATOM 645 C CA . THR A 1 86 ? -9.368 -31.047 32.817 1.00 38.62 86 THR A CA 1
ATOM 646 C C . THR A 1 86 ? -10.326 -31.463 33.919 1.00 38.62 86 THR A C 1
ATOM 648 O O . THR A 1 86 ? -11.542 -31.462 33.709 1.00 38.62 86 THR A O 1
ATOM 651 N N . ASP A 1 87 ? -9.758 -31.881 35.047 1.00 38.19 87 ASP A N 1
ATOM 652 C CA . ASP A 1 87 ? -10.443 -32.365 36.239 1.00 38.19 87 ASP A CA 1
ATOM 653 C C . ASP A 1 87 ? -11.616 -31.465 36.630 1.00 38.19 87 ASP A C 1
ATOM 655 O O . ASP A 1 87 ? -11.475 -30.367 37.166 1.00 38.19 87 ASP A O 1
ATOM 659 N N . ARG A 1 88 ? -12.816 -31.954 36.324 1.00 42.31 88 ARG A N 1
ATOM 660 C CA . ARG A 1 88 ? -14.096 -31.289 36.557 1.00 42.31 88 ARG A CA 1
ATOM 661 C C . ARG A 1 88 ? -14.724 -31.806 37.852 1.00 42.31 88 ARG A C 1
ATOM 663 O O . ARG A 1 88 ? -15.898 -32.158 37.864 1.00 42.31 88 ARG A O 1
ATOM 670 N N . ASN A 1 89 ? -13.938 -31.902 38.924 1.00 43.41 89 ASN A N 1
ATOM 671 C CA . ASN A 1 89 ? -14.426 -32.392 40.214 1.00 43.41 89 ASN A CA 1
ATOM 672 C C . ASN A 1 89 ? -13.972 -31.534 41.402 1.00 43.41 89 ASN A C 1
ATOM 674 O O . ASN A 1 89 ? -13.408 -32.035 42.369 1.00 43.41 89 ASN A O 1
ATOM 678 N N . GLN A 1 90 ? -14.214 -30.223 41.327 1.00 49.84 90 GLN A N 1
ATOM 679 C CA . GLN A 1 90 ? -14.180 -29.376 42.524 1.00 49.84 90 GLN A CA 1
ATOM 680 C C . GLN A 1 90 ? -15.087 -28.146 42.407 1.00 49.84 90 GLN A C 1
ATOM 682 O O . GLN A 1 90 ? -14.696 -27.009 42.649 1.00 49.84 90 GLN A O 1
ATOM 687 N N . SER A 1 91 ? -16.344 -28.372 42.030 1.00 45.75 91 SER A N 1
ATOM 688 C CA . SER A 1 91 ? -17.418 -27.416 42.305 1.00 45.75 91 SER A CA 1
ATOM 689 C C . SER A 1 91 ? -18.619 -28.184 42.848 1.00 45.75 91 SER A C 1
ATOM 691 O O . SER A 1 91 ? -19.085 -29.125 42.216 1.00 45.75 91 SER A O 1
ATOM 693 N N . HIS A 1 92 ? -19.085 -27.753 44.022 1.00 49.09 92 HIS A N 1
ATOM 694 C CA . HIS A 1 92 ? -20.252 -28.237 44.767 1.00 49.09 92 HIS A CA 1
ATOM 695 C C . HIS A 1 92 ? -20.049 -29.462 45.673 1.00 49.09 92 HIS A C 1
ATOM 697 O O . HIS A 1 92 ? -20.619 -30.523 45.455 1.00 49.09 92 HIS A O 1
ATOM 703 N N . LEU A 1 93 ? -19.381 -29.248 46.810 1.00 43.28 93 LEU A N 1
ATOM 704 C CA . LEU A 1 93 ? -19.995 -29.688 48.063 1.00 43.28 93 LEU A CA 1
ATOM 705 C C . LEU A 1 93 ? -20.855 -28.525 48.558 1.00 43.28 93 LEU A C 1
ATOM 707 O O . LEU A 1 93 ? -20.362 -27.563 49.138 1.00 43.28 93 LEU A O 1
ATOM 711 N N . ILE A 1 94 ? -22.145 -28.585 48.235 1.00 52.75 94 ILE A N 1
ATOM 712 C CA . ILE A 1 94 ? -23.152 -27.905 49.043 1.00 52.75 94 ILE A CA 1
ATOM 713 C C . ILE A 1 94 ? -23.228 -28.750 50.310 1.00 52.75 94 ILE A C 1
ATOM 715 O O . ILE A 1 94 ? -23.675 -29.895 50.260 1.00 52.75 94 ILE A O 1
ATOM 719 N N . GLU A 1 95 ? -22.727 -28.221 51.419 1.00 45.31 95 GLU A N 1
ATOM 720 C CA . GLU A 1 95 ? -22.924 -28.819 52.734 1.00 45.31 95 GLU A CA 1
ATOM 721 C C . GLU A 1 95 ? -24.409 -28.663 53.087 1.00 45.31 95 GLU A C 1
ATOM 723 O O . GLU A 1 95 ? -24.866 -27.643 53.601 1.00 45.31 95 GLU A O 1
ATOM 728 N N . ILE A 1 96 ? -25.201 -29.651 52.676 1.00 52.28 96 ILE A N 1
ATOM 729 C CA . ILE A 1 96 ? -26.589 -29.807 53.095 1.00 52.28 96 ILE A CA 1
ATOM 730 C C . ILE A 1 96 ? -26.577 -30.107 54.590 1.00 52.28 96 ILE A C 1
ATOM 732 O O . ILE A 1 96 ? -26.052 -31.137 55.007 1.00 52.28 96 ILE A O 1
ATOM 736 N N . ASN A 1 97 ? -27.151 -29.206 55.392 1.00 52.84 97 ASN A N 1
ATOM 737 C CA . ASN A 1 97 ? -27.390 -29.456 56.809 1.00 52.84 97 ASN A CA 1
ATOM 738 C C . ASN A 1 97 ? -28.286 -30.707 56.930 1.00 52.84 97 ASN A C 1
ATOM 740 O O . ASN A 1 97 ? -29.441 -30.657 56.487 1.00 52.84 97 ASN A O 1
ATOM 744 N N . PRO A 1 98 ? -27.794 -31.819 57.511 1.00 55.47 98 PRO A N 1
ATOM 745 C CA . PRO A 1 98 ? -28.506 -33.096 57.506 1.00 55.47 98 PRO A CA 1
ATOM 746 C C . PRO A 1 98 ? -29.769 -33.113 58.381 1.00 55.47 98 PRO A C 1
ATOM 748 O O . PRO A 1 98 ? -30.428 -34.145 58.468 1.00 55.47 98 PRO A O 1
ATOM 751 N N . LEU A 1 99 ? -30.136 -31.990 59.010 1.00 57.62 99 LEU A N 1
ATOM 752 C CA . LEU A 1 99 ? -31.327 -31.882 59.851 1.00 57.62 99 LEU A CA 1
ATOM 753 C C . LEU A 1 99 ? -32.518 -31.165 59.191 1.00 57.62 99 LEU A C 1
ATOM 755 O O . LEU A 1 99 ? -33.623 -31.300 59.710 1.00 57.62 99 LEU A O 1
ATOM 759 N N . THR A 1 100 ? -32.352 -30.425 58.082 1.00 57.50 100 THR A N 1
ATOM 760 C CA . THR A 1 100 ? -33.460 -29.591 57.548 1.00 57.50 100 THR A CA 1
ATOM 761 C C . THR A 1 100 ? -33.622 -29.508 56.026 1.00 57.50 100 THR A C 1
ATOM 763 O O . THR A 1 100 ? -34.652 -29.017 55.582 1.00 57.50 100 THR A O 1
ATOM 766 N N . GLY A 1 101 ? -32.689 -29.998 55.199 1.00 56.66 101 GLY A N 1
ATOM 767 C CA . GLY A 1 101 ? -32.912 -30.118 53.744 1.00 56.66 101 GLY A CA 1
ATOM 768 C C . GLY A 1 101 ? -33.170 -28.813 52.960 1.00 56.66 101 GLY A C 1
ATOM 769 O O . GLY A 1 101 ? -33.554 -28.884 51.795 1.00 56.66 101 GLY A O 1
ATOM 770 N N . GLU A 1 102 ? -32.944 -27.634 53.546 1.00 49.28 102 GLU A N 1
ATOM 771 C CA . GLU A 1 102 ? -33.038 -26.342 52.850 1.00 49.28 102 GLU A CA 1
ATOM 772 C C . GLU A 1 102 ? -31.681 -25.908 52.263 1.00 49.28 102 GLU A C 1
ATOM 774 O O . GLU A 1 102 ? -30.631 -26.198 52.851 1.00 49.28 102 GLU A O 1
ATOM 779 N N . PRO A 1 103 ? -31.656 -25.190 51.117 1.00 46.69 103 PRO A N 1
ATOM 780 C CA . PRO A 1 103 ? -30.424 -24.613 50.600 1.00 46.69 103 PRO A CA 1
ATOM 781 C C . PRO A 1 103 ? -29.914 -23.570 51.598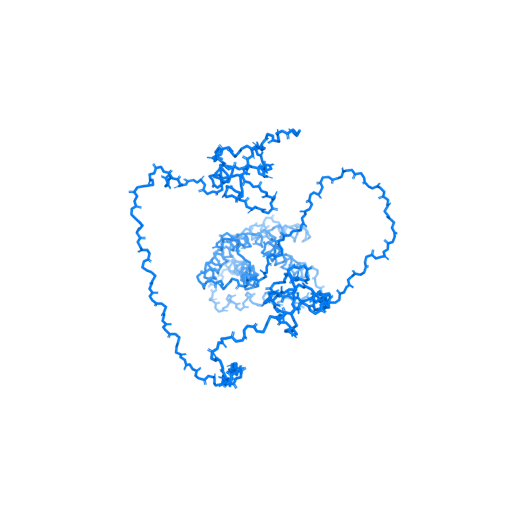 1.00 46.69 103 PRO A C 1
ATOM 783 O O . PRO A 1 103 ? -30.503 -22.503 51.748 1.00 46.69 103 PRO A O 1
ATOM 786 N N . SER A 1 104 ? -28.795 -23.857 52.268 1.00 46.06 104 SER A N 1
ATOM 787 C CA . SER A 1 104 ? -28.079 -22.853 53.055 1.00 46.06 104 SER A CA 1
ATOM 788 C C . SER A 1 104 ? -27.504 -21.812 52.095 1.00 46.06 104 SER A C 1
ATOM 790 O O . SER A 1 104 ? -26.364 -21.910 51.632 1.00 46.06 104 SER A O 1
ATOM 792 N N . THR A 1 105 ? -28.299 -20.799 51.753 1.00 53.22 105 THR A N 1
ATOM 793 C CA . THR A 1 105 ? -27.784 -19.540 51.225 1.00 53.22 105 THR A CA 1
ATOM 794 C C . THR A 1 105 ? -26.987 -18.900 52.349 1.00 53.22 105 THR A C 1
ATOM 796 O O . THR A 1 105 ? -27.504 -18.086 53.109 1.00 53.22 105 THR A O 1
ATOM 799 N N . THR A 1 106 ? -25.728 -19.314 52.496 1.00 63.31 106 THR A N 1
ATOM 800 C CA . THR A 1 106 ? -24.779 -18.628 53.367 1.00 63.31 106 THR A CA 1
ATOM 801 C C . THR A 1 106 ? -24.628 -17.223 52.801 1.00 63.31 106 THR A C 1
ATOM 803 O O . THR A 1 106 ? -23.943 -17.016 51.798 1.00 63.31 106 THR A O 1
ATOM 806 N N . ILE A 1 107 ? -25.352 -16.271 53.390 1.00 71.38 107 ILE A N 1
ATOM 807 C CA . ILE A 1 107 ? -25.332 -14.870 52.987 1.00 71.38 107 ILE A CA 1
ATOM 808 C C . ILE A 1 107 ? -23.904 -14.374 53.202 1.00 71.38 107 ILE A C 1
ATOM 810 O O . ILE A 1 107 ? -23.442 -14.214 54.331 1.00 71.38 107 ILE A O 1
ATOM 814 N N . THR A 1 108 ? -23.168 -14.181 52.109 1.00 82.69 108 THR A N 1
ATOM 815 C CA . THR A 1 108 ? -21.817 -13.633 52.169 1.00 82.69 108 THR A CA 1
ATOM 816 C C . THR A 1 108 ? -21.857 -12.121 52.242 1.00 82.69 108 THR A C 1
ATOM 818 O O . THR A 1 108 ? -22.578 -11.462 51.498 1.00 82.69 108 THR A O 1
ATOM 821 N N . TYR A 1 109 ? -21.027 -11.557 53.113 1.00 89.50 109 TYR A N 1
ATOM 822 C CA . TYR A 1 109 ? -20.885 -10.116 53.264 1.00 89.50 109 TYR A CA 1
ATOM 823 C C . TYR A 1 109 ? -19.625 -9.625 52.568 1.00 89.50 109 TYR A C 1
ATOM 825 O O . TYR A 1 109 ? -18.624 -10.337 52.455 1.00 89.50 109 TYR A O 1
ATOM 833 N N . CYS A 1 110 ? -19.659 -8.384 52.090 1.00 91.06 110 CYS A N 1
ATOM 834 C CA . CYS A 1 110 ? -18.481 -7.795 51.478 1.00 91.06 110 CYS A CA 1
ATOM 835 C C . CYS A 1 110 ? -17.339 -7.690 52.494 1.00 91.06 110 CYS A C 1
ATOM 837 O O . CYS A 1 110 ? -17.500 -7.114 53.567 1.00 91.06 110 CYS A O 1
ATOM 839 N N . LEU A 1 111 ? -16.145 -8.132 52.094 1.00 87.31 111 LEU A N 1
ATOM 840 C CA . LEU A 1 111 ? -14.954 -8.132 52.949 1.00 87.31 111 LEU A CA 1
ATOM 841 C C . LEU A 1 111 ? -14.576 -6.730 53.473 1.00 87.31 111 LEU A C 1
ATOM 843 O O . LEU A 1 111 ? -13.981 -6.597 54.534 1.00 87.31 111 LEU A O 1
ATOM 847 N N . ARG A 1 112 ? -14.927 -5.671 52.730 1.00 87.69 112 ARG A N 1
ATOM 848 C CA . ARG A 1 112 ? -14.709 -4.269 53.134 1.00 87.69 112 ARG A CA 1
ATOM 849 C C . ARG A 1 112 ? -15.937 -3.630 53.784 1.00 87.69 112 ARG A C 1
ATOM 851 O O . ARG A 1 112 ? -15.799 -2.695 54.565 1.00 87.69 112 ARG A O 1
ATOM 858 N N . HIS A 1 113 ? -17.129 -4.113 53.446 1.00 91.69 113 HIS A N 1
ATOM 859 C CA . HIS A 1 113 ? -18.393 -3.613 53.975 1.00 91.69 113 HIS A CA 1
ATOM 860 C C . HIS A 1 113 ? -19.182 -4.781 54.575 1.00 91.69 113 HIS A C 1
ATOM 862 O O . HIS A 1 113 ? -20.117 -5.269 53.939 1.00 91.69 113 HIS A O 1
ATOM 868 N N . PRO A 1 114 ? -18.841 -5.215 55.801 1.00 87.25 114 PRO A N 1
ATOM 869 C CA . PRO A 1 114 ? -19.431 -6.403 56.420 1.00 87.25 114 PRO A CA 1
ATOM 870 C C . PRO A 1 114 ? -20.933 -6.271 56.712 1.00 87.25 114 PRO A C 1
ATOM 872 O O . PRO A 1 114 ? -21.580 -7.251 57.038 1.00 87.25 114 PRO A O 1
ATOM 875 N N . LYS A 1 115 ? -21.507 -5.068 56.576 1.00 87.31 115 LYS A N 1
ATOM 876 C CA . LYS A 1 115 ? -22.950 -4.813 56.705 1.00 87.31 115 LYS A CA 1
ATOM 877 C C . LYS A 1 115 ? -23.725 -4.958 55.388 1.00 87.31 115 LYS A C 1
ATOM 879 O O . LYS A 1 115 ? -24.932 -4.757 55.384 1.00 87.31 115 LYS A O 1
ATOM 884 N N . ILE A 1 116 ? -23.044 -5.217 54.270 1.00 88.56 116 ILE A N 1
ATOM 885 C CA . ILE A 1 116 ? -23.660 -5.316 52.942 1.00 88.56 116 ILE A CA 1
ATOM 886 C C . ILE A 1 116 ? -23.545 -6.757 52.465 1.00 88.56 116 ILE A C 1
ATOM 888 O O . ILE A 1 116 ? -22.439 -7.240 52.200 1.00 88.56 116 ILE A O 1
ATOM 892 N N . GLU A 1 117 ? -24.691 -7.416 52.345 1.00 88.50 117 GLU A N 1
ATOM 893 C CA . GLU A 1 117 ? -24.803 -8.728 51.718 1.00 88.50 117 GLU A CA 1
ATOM 894 C C . GLU A 1 117 ? -24.453 -8.651 50.229 1.00 88.50 117 GLU A C 1
ATOM 896 O O . GLU A 1 117 ? -24.731 -7.667 49.534 1.00 88.50 117 GLU A O 1
ATOM 901 N N . THR A 1 118 ? -23.765 -9.670 49.730 1.00 87.12 118 THR A N 1
ATOM 902 C CA . THR A 1 118 ? -23.371 -9.723 48.334 1.00 87.12 118 THR A CA 1
ATOM 903 C C . THR A 1 118 ? -23.177 -11.145 47.826 1.00 87.12 118 THR A C 1
ATOM 905 O O . THR A 1 118 ? -22.545 -11.984 48.467 1.00 87.12 118 THR A O 1
ATOM 908 N N . GLY A 1 119 ? -23.686 -11.381 46.615 1.00 89.94 119 GLY A N 1
ATOM 909 C CA . GLY A 1 119 ? -23.368 -12.557 45.805 1.00 89.94 119 GLY A CA 1
ATOM 910 C C . GLY A 1 119 ? -22.236 -12.323 44.799 1.00 89.94 119 GLY A C 1
ATOM 911 O O . GLY A 1 119 ? -21.937 -13.212 44.009 1.00 89.94 119 GLY A O 1
ATOM 912 N N . LEU A 1 120 ? -21.617 -11.135 44.773 1.00 90.19 120 LEU A N 1
ATOM 913 C CA . LEU A 1 120 ? -20.568 -10.815 43.804 1.00 90.19 120 LEU A CA 1
ATOM 914 C C . LEU A 1 120 ? -19.189 -11.182 44.359 1.00 90.19 120 LEU A C 1
ATOM 916 O O . LEU A 1 120 ? -18.869 -10.905 45.518 1.00 90.19 120 LEU A O 1
ATOM 920 N N . ARG A 1 121 ? -18.336 -11.740 43.495 1.00 91.38 121 ARG A N 1
ATOM 921 C CA . ARG A 1 121 ? -16.960 -12.132 43.823 1.00 91.38 121 ARG A CA 1
ATOM 922 C C . ARG A 1 121 ? -15.963 -11.565 42.825 1.00 91.38 121 ARG A C 1
ATOM 924 O O . ARG A 1 121 ? -16.271 -11.330 41.658 1.00 91.38 121 ARG A O 1
ATOM 931 N N . CYS A 1 122 ? -14.750 -11.308 43.298 1.00 92.75 122 CYS A N 1
ATOM 932 C CA . CYS A 1 122 ? -13.650 -10.879 42.443 1.00 92.75 122 CYS A CA 1
ATOM 933 C C . CYS A 1 122 ? -13.148 -12.057 41.602 1.00 92.75 122 CYS A C 1
ATOM 935 O O . CYS A 1 122 ? -12.577 -12.986 42.157 1.00 92.75 122 CYS A O 1
ATOM 937 N N . GLY A 1 123 ? -13.178 -11.973 40.271 1.00 88.38 123 GLY A N 1
ATOM 938 C CA . GLY A 1 123 ? -12.664 -13.052 39.410 1.00 88.38 123 GLY A CA 1
ATOM 939 C C . GLY A 1 123 ? -11.144 -13.299 39.492 1.00 88.38 123 GLY A C 1
ATOM 940 O O . GLY A 1 123 ? -10.599 -14.012 38.658 1.00 88.38 123 GLY A O 1
ATOM 941 N N . ARG A 1 124 ? -10.405 -12.621 40.395 1.00 87.44 124 ARG A N 1
ATOM 942 C CA . ARG A 1 124 ? -8.954 -12.834 40.621 1.00 87.44 124 ARG A CA 1
ATOM 943 C C . ARG A 1 124 ? -8.676 -13.603 41.902 1.00 87.44 124 ARG A C 1
ATOM 945 O O . ARG A 1 124 ? -7.836 -14.487 41.903 1.00 87.44 124 ARG A O 1
ATOM 952 N N . CYS A 1 125 ? -9.297 -13.162 42.989 1.00 92.25 125 CYS A N 1
ATOM 953 C CA . CYS A 1 125 ? -9.017 -13.632 44.343 1.00 92.25 125 CYS A CA 1
ATOM 954 C C . CYS A 1 125 ? -10.254 -14.209 45.036 1.00 92.25 125 CYS A C 1
ATOM 956 O O . CYS A 1 125 ? -10.185 -14.518 46.214 1.00 92.25 125 CYS A O 1
ATOM 958 N N . ASP A 1 126 ? -11.387 -14.263 44.336 1.00 90.00 126 ASP A N 1
ATOM 959 C CA . ASP A 1 126 ? -12.680 -14.797 44.772 1.00 90.00 126 ASP A CA 1
ATOM 960 C C . ASP A 1 126 ? -13.300 -14.173 46.041 1.00 90.00 126 ASP A C 1
ATOM 962 O O . ASP A 1 126 ? -14.351 -14.589 46.532 1.00 90.00 126 ASP A O 1
ATOM 966 N N . ASN A 1 127 ? -12.694 -13.089 46.539 1.00 92.38 127 ASN A N 1
ATOM 967 C CA . ASN A 1 127 ? -13.202 -12.335 47.681 1.00 92.38 127 ASN A CA 1
ATOM 968 C C . ASN A 1 127 ? -14.592 -11.735 47.392 1.00 92.38 127 ASN A C 1
ATOM 970 O O . ASN A 1 127 ? -14.790 -11.177 46.303 1.00 92.38 127 ASN A O 1
ATOM 974 N N . PRO A 1 128 ? -15.514 -11.745 48.377 1.00 92.88 128 PRO A N 1
ATOM 975 C CA . PRO A 1 128 ? -16.835 -11.142 48.240 1.00 92.88 128 PRO A CA 1
ATOM 976 C C . PRO A 1 128 ? -16.747 -9.608 48.171 1.00 92.88 128 PRO A C 1
ATOM 978 O O . PRO A 1 128 ? -16.139 -8.947 49.026 1.00 92.88 128 PRO A O 1
ATOM 981 N N . ILE A 1 129 ? -17.367 -9.022 47.147 1.00 93.94 129 ILE A N 1
ATOM 982 C CA . ILE A 1 129 ? -17.332 -7.583 46.836 1.00 93.94 129 ILE A CA 1
ATOM 983 C C . ILE A 1 129 ? -18.749 -7.025 46.756 1.00 93.94 129 ILE A C 1
ATOM 985 O O . ILE A 1 129 ? -19.580 -7.601 46.091 1.00 93.94 129 ILE A O 1
ATOM 989 N N . CYS A 1 130 ? -19.061 -5.887 47.374 1.00 94.12 130 CYS A N 1
ATOM 990 C CA . CYS A 1 130 ? -20.380 -5.271 47.186 1.00 94.12 130 CYS A CA 1
ATOM 991 C C . CYS A 1 130 ? -20.437 -4.417 45.901 1.00 94.12 130 CYS A C 1
ATOM 993 O O . CYS A 1 130 ? -19.385 -4.015 45.390 1.00 94.12 130 CYS A O 1
ATOM 995 N N . PRO A 1 131 ? -21.639 -4.017 45.437 1.00 88.50 131 PRO A N 1
ATOM 996 C CA . PRO A 1 131 ? -21.806 -3.089 44.312 1.00 88.50 131 PRO A CA 1
ATOM 997 C C . PRO A 1 131 ? -21.078 -1.743 44.463 1.00 88.50 131 PRO A C 1
ATOM 999 O O . PRO A 1 131 ? -20.791 -1.074 43.478 1.00 88.50 131 PRO A O 1
ATOM 1002 N N . ARG A 1 132 ? -20.729 -1.347 45.697 1.00 87.38 132 ARG A N 1
ATOM 1003 C CA . ARG A 1 132 ? -19.911 -0.150 45.968 1.00 87.38 132 ARG A CA 1
ATOM 1004 C C . ARG A 1 132 ? -18.406 -0.385 45.835 1.00 87.38 132 ARG A C 1
ATOM 1006 O O . ARG A 1 132 ? -17.661 0.568 45.648 1.00 87.38 132 ARG A O 1
ATOM 1013 N N . CYS A 1 133 ? -17.945 -1.622 46.005 1.00 88.62 133 CYS A N 1
ATOM 1014 C CA . CYS A 1 133 ? -16.529 -1.985 45.922 1.00 88.62 133 CYS A CA 1
ATOM 1015 C C . CYS A 1 133 ? -16.143 -2.613 44.584 1.00 88.62 133 CYS A C 1
ATOM 1017 O O . CYS A 1 133 ? -14.952 -2.794 44.338 1.00 88.62 133 CYS A O 1
ATOM 1019 N N . MET A 1 134 ? -17.108 -2.994 43.752 1.00 90.12 134 MET A N 1
ATOM 1020 C CA . MET A 1 134 ? -16.814 -3.614 42.468 1.00 90.12 134 MET A CA 1
ATOM 1021 C C . MET A 1 134 ? -16.185 -2.620 41.491 1.00 90.12 134 MET A C 1
ATOM 1023 O O . MET A 1 134 ? -16.662 -1.502 41.312 1.00 90.12 134 MET A O 1
ATOM 1027 N N . ALA A 1 135 ? -15.122 -3.065 40.830 1.00 87.50 135 ALA A N 1
ATOM 1028 C CA . ALA A 1 135 ? -14.534 -2.398 39.682 1.00 87.50 135 ALA A CA 1
ATOM 1029 C C . ALA A 1 135 ? -14.813 -3.235 38.429 1.00 87.50 135 ALA A C 1
ATOM 1031 O O . ALA A 1 135 ? -14.475 -4.423 38.380 1.00 87.50 135 ALA A O 1
ATOM 1032 N N . TYR A 1 136 ? -15.418 -2.617 37.414 1.00 84.19 136 TYR A N 1
ATOM 1033 C CA . TYR A 1 136 ? -15.562 -3.230 36.097 1.00 84.19 136 TYR A CA 1
ATOM 1034 C C . TYR A 1 136 ? -14.219 -3.198 35.365 1.00 84.19 136 TYR A C 1
ATOM 1036 O O . TYR A 1 136 ? -13.618 -2.139 35.195 1.00 84.19 136 TYR A O 1
ATOM 1044 N N . THR A 1 137 ? -13.752 -4.362 34.919 1.00 82.75 137 THR A N 1
ATOM 1045 C CA . THR A 1 137 ? -12.569 -4.502 34.059 1.00 82.75 137 THR A CA 1
ATOM 1046 C C . THR A 1 137 ? -12.947 -5.235 32.773 1.00 82.75 137 THR A C 1
ATOM 1048 O O . THR A 1 137 ? -13.992 -5.883 32.716 1.00 82.75 137 THR A O 1
ATOM 1051 N N . SER A 1 138 ? -12.095 -5.187 31.744 1.00 72.81 138 SER A N 1
ATOM 1052 C CA . SER A 1 138 ? -12.312 -5.902 30.470 1.00 72.81 138 SER A CA 1
ATOM 1053 C C . SER A 1 138 ? -12.441 -7.426 30.620 1.00 72.81 138 SER A C 1
ATOM 1055 O O . SER A 1 138 ? -12.908 -8.090 29.704 1.00 72.81 138 SER A O 1
ATOM 1057 N N . ILE A 1 139 ? -12.049 -7.973 31.777 1.00 80.81 139 ILE A N 1
ATOM 1058 C CA . ILE A 1 139 ? -12.075 -9.405 32.112 1.00 80.81 139 ILE A CA 1
ATOM 1059 C C . ILE A 1 139 ? -13.080 -9.659 33.263 1.00 80.81 139 ILE A C 1
ATOM 1061 O O . ILE A 1 139 ? -12.948 -10.613 34.022 1.00 80.81 139 ILE A O 1
ATOM 1065 N N . GLY A 1 140 ? -14.061 -8.770 33.458 1.00 88.19 140 GLY A N 1
ATOM 1066 C CA . GLY A 1 140 ? -15.129 -8.917 34.455 1.00 88.19 140 GLY A CA 1
ATOM 1067 C C . GLY A 1 140 ? -14.910 -8.143 35.761 1.00 88.19 140 GLY A C 1
ATOM 1068 O O . GLY A 1 140 ? -14.212 -7.126 35.801 1.00 88.19 140 GLY A O 1
ATOM 1069 N N . LEU A 1 141 ? -15.555 -8.608 36.835 1.00 89.00 141 LEU A N 1
ATOM 1070 C CA . LEU A 1 141 ? -15.608 -7.934 38.136 1.00 89.00 141 LEU A CA 1
ATOM 1071 C C . LEU A 1 141 ? -14.330 -8.164 38.953 1.00 89.00 141 LEU A C 1
ATOM 1073 O O . LEU A 1 141 ? -13.895 -9.302 39.156 1.00 89.00 141 LEU A O 1
ATOM 1077 N N . ARG A 1 142 ? -13.738 -7.083 39.469 1.00 92.00 142 ARG A N 1
ATOM 1078 C CA . ARG A 1 142 ? -12.555 -7.130 40.344 1.00 92.00 142 ARG A CA 1
ATOM 1079 C C . ARG A 1 142 ? -12.793 -6.346 41.635 1.00 92.00 142 ARG A C 1
ATOM 1081 O O . ARG A 1 142 ? -13.572 -5.396 41.664 1.00 92.00 142 ARG A O 1
ATOM 1088 N N . CYS A 1 143 ? -12.104 -6.740 42.707 1.00 92.81 143 CYS A N 1
ATOM 1089 C CA . CYS A 1 143 ? -12.041 -5.961 43.942 1.00 92.81 143 CYS A CA 1
ATOM 1090 C C . CYS A 1 143 ? -11.057 -4.779 43.798 1.00 92.81 143 CYS A C 1
ATOM 1092 O O . CYS A 1 143 ? -10.176 -4.823 42.934 1.00 92.81 143 CYS A O 1
ATOM 1094 N N . PRO A 1 144 ? -11.137 -3.753 44.665 1.00 86.81 144 PRO A N 1
ATOM 1095 C CA . PRO A 1 144 ? -10.339 -2.533 44.522 1.00 86.81 144 PRO A CA 1
ATOM 1096 C C . PRO A 1 144 ? -8.827 -2.768 44.597 1.00 86.81 144 PRO A C 1
ATOM 1098 O O . PRO A 1 144 ? -8.057 -2.081 43.938 1.00 86.81 144 PRO A O 1
ATOM 1101 N N . THR A 1 145 ? -8.385 -3.751 45.386 1.00 86.44 145 THR A N 1
ATOM 1102 C CA . THR A 1 145 ? -6.961 -4.100 45.500 1.00 86.44 145 THR A CA 1
ATOM 1103 C C . THR A 1 145 ? -6.451 -4.775 44.227 1.00 86.44 145 THR A C 1
ATOM 1105 O O . THR A 1 145 ? -5.371 -4.456 43.739 1.00 86.44 145 THR A O 1
ATOM 1108 N N . CYS A 1 146 ? -7.244 -5.666 43.627 1.00 88.06 146 CYS A N 1
ATOM 1109 C CA . CYS A 1 146 ? -6.880 -6.314 42.369 1.00 88.06 146 CYS A CA 1
ATOM 1110 C C . CYS A 1 146 ? -7.009 -5.395 41.148 1.00 88.06 146 CYS A C 1
ATOM 1112 O O . CYS A 1 146 ? -6.309 -5.639 40.167 1.00 88.06 146 CYS A O 1
ATOM 1114 N N . SER A 1 147 ? -7.879 -4.378 41.185 1.00 84.88 147 SER A N 1
ATOM 1115 C CA . SER A 1 147 ? -8.023 -3.405 40.095 1.00 84.88 147 SER A CA 1
ATOM 1116 C C . SER A 1 147 ? -6.926 -2.339 40.108 1.00 84.88 147 SER A C 1
ATOM 1118 O O . SER A 1 147 ? -6.491 -1.918 39.044 1.00 84.88 147 SER A O 1
ATOM 1120 N N . GLN A 1 148 ? -6.461 -1.916 41.289 1.00 75.44 148 GLN A N 1
ATOM 1121 C CA . GLN A 1 148 ? -5.383 -0.926 41.421 1.00 75.44 148 GLN A CA 1
ATOM 1122 C C . GLN A 1 148 ? -4.007 -1.504 41.077 1.00 75.44 148 GLN A C 1
ATOM 1124 O O . GLN A 1 148 ? -3.172 -0.801 40.525 1.00 75.44 148 GLN A O 1
ATOM 1129 N N . ASN A 1 149 ? -3.794 -2.804 41.305 1.00 57.81 149 ASN A N 1
ATOM 1130 C CA . ASN A 1 149 ? -2.544 -3.485 40.949 1.00 57.81 149 ASN A CA 1
ATOM 1131 C C . ASN A 1 149 ? -2.460 -3.875 39.462 1.00 57.81 149 ASN A C 1
ATOM 1133 O O . ASN A 1 149 ? -1.647 -4.726 39.088 1.00 57.81 149 ASN A O 1
ATOM 1137 N N . PHE A 1 150 ? -3.296 -3.289 38.602 1.00 52.72 150 PHE A N 1
ATOM 1138 C CA . PHE A 1 150 ? -3.097 -3.355 37.160 1.00 52.72 150 PHE A CA 1
ATOM 1139 C C . PHE A 1 150 ? -2.066 -2.291 36.768 1.00 52.72 150 PHE A C 1
ATOM 1141 O O . PHE A 1 150 ? -2.415 -1.225 36.273 1.00 52.72 150 PHE A O 1
ATOM 1148 N N . ASN A 1 151 ? -0.788 -2.578 37.017 1.00 48.06 151 ASN A N 1
ATOM 1149 C CA . ASN A 1 151 ? 0.302 -1.848 36.382 1.00 48.06 151 ASN A CA 1
ATOM 1150 C C . ASN A 1 151 ? 0.460 -2.413 34.963 1.00 48.06 151 ASN A C 1
ATOM 1152 O O . ASN A 1 151 ? 0.998 -3.517 34.825 1.00 48.06 151 ASN A O 1
ATOM 1156 N N . PRO A 1 152 ? 0.004 -1.726 33.896 1.00 48.47 152 PRO A N 1
ATOM 1157 C CA . PRO A 1 152 ? 0.528 -2.024 32.570 1.00 48.47 152 PRO A CA 1
ATOM 1158 C C . PRO A 1 152 ? 2.059 -1.861 32.615 1.00 48.47 152 PRO A C 1
ATOM 1160 O O . PRO A 1 152 ? 2.554 -1.000 33.351 1.00 48.47 152 PRO A O 1
ATOM 1163 N N . PRO A 1 153 ? 2.832 -2.683 31.885 1.00 42.38 153 PRO A N 1
ATOM 1164 C CA . PRO A 1 153 ? 4.281 -2.565 31.894 1.00 42.38 153 PRO A CA 1
ATOM 1165 C C . PRO A 1 153 ? 4.689 -1.143 31.481 1.00 42.38 153 PRO A C 1
ATOM 1167 O O . PRO A 1 153 ? 4.352 -0.669 30.399 1.00 42.38 153 PRO A O 1
ATOM 1170 N N . THR A 1 154 ? 5.426 -0.490 32.381 1.00 46.97 154 THR A N 1
ATOM 1171 C CA . THR A 1 154 ? 6.138 0.793 32.247 1.00 46.97 154 THR A CA 1
ATOM 1172 C C . THR A 1 154 ? 5.300 2.069 32.087 1.00 46.97 154 THR A C 1
ATOM 1174 O O . THR A 1 154 ? 4.818 2.441 31.021 1.00 46.97 154 THR A O 1
ATOM 1177 N N . SER A 1 155 ? 5.230 2.788 33.207 1.00 43.34 155 SER A N 1
ATOM 1178 C CA . SER A 1 155 ? 4.796 4.167 33.387 1.00 43.34 155 SER A CA 1
ATOM 1179 C C . SER A 1 155 ? 5.734 5.182 32.721 1.00 43.34 155 SER A C 1
ATOM 1181 O O . SER A 1 155 ? 6.915 5.252 33.065 1.00 43.34 155 SER A O 1
ATOM 1183 N N . VAL A 1 156 ? 5.191 6.060 31.877 1.00 46.34 156 VAL A N 1
ATOM 1184 C CA . VAL A 1 156 ? 5.746 7.409 31.685 1.00 46.34 156 VAL A CA 1
ATOM 1185 C C . VAL A 1 156 ? 5.177 8.277 32.809 1.00 46.34 156 VAL A C 1
ATOM 1187 O O . VAL A 1 156 ? 3.966 8.462 32.899 1.00 46.34 156 VAL A O 1
ATOM 1190 N N . ASN A 1 157 ? 6.043 8.752 33.703 1.00 46.31 157 ASN A N 1
ATOM 1191 C CA . ASN A 1 157 ? 5.697 9.631 34.820 1.00 46.31 157 ASN A CA 1
ATOM 1192 C C . ASN A 1 157 ? 5.564 11.088 34.315 1.00 46.31 157 ASN A C 1
ATOM 1194 O O . ASN A 1 157 ? 6.549 11.612 33.797 1.00 46.31 157 ASN A O 1
ATOM 1198 N N . PRO A 1 158 ? 4.401 11.764 34.439 1.00 44.59 158 PRO A N 1
ATOM 1199 C CA . PRO A 1 158 ? 4.210 13.122 33.931 1.00 44.59 158 PRO A CA 1
ATOM 1200 C C . PRO A 1 158 ? 4.493 14.224 34.969 1.00 44.59 158 PRO A C 1
ATOM 1202 O O . PRO A 1 158 ? 4.062 15.362 34.781 1.00 44.59 158 PRO A O 1
ATOM 1205 N N . HIS A 1 159 ? 5.216 13.952 36.059 1.00 47.34 159 HIS A N 1
ATOM 1206 C CA . HIS A 1 159 ? 5.632 15.008 36.986 1.00 47.34 159 HIS A CA 1
ATOM 1207 C C . HIS A 1 159 ? 6.862 15.775 36.472 1.00 47.34 159 HIS A C 1
ATOM 1209 O O . HIS A 1 159 ? 7.959 15.666 37.009 1.00 47.34 159 HIS A O 1
ATOM 1215 N N . SER A 1 160 ? 6.652 16.622 35.461 1.00 47.72 160 SER A N 1
ATOM 1216 C CA . SER A 1 160 ? 7.462 17.826 35.260 1.00 47.72 160 SER A CA 1
ATOM 1217 C C . SER A 1 160 ? 6.543 19.043 35.194 1.00 47.72 160 SER A C 1
ATOM 1219 O O . SER A 1 160 ? 5.765 19.242 34.263 1.00 47.72 160 SER A O 1
ATOM 1221 N N . THR A 1 161 ? 6.635 19.835 36.247 1.00 45.94 161 THR A N 1
ATOM 1222 C CA . THR A 1 161 ? 6.009 21.128 36.501 1.00 45.94 161 THR A CA 1
ATOM 1223 C C . THR A 1 161 ? 6.165 22.142 35.358 1.00 45.94 161 THR A C 1
ATOM 1225 O O . THR A 1 161 ? 7.282 22.472 34.972 1.00 45.94 161 THR A O 1
ATOM 1228 N N . SER A 1 162 ? 5.048 22.695 34.870 1.00 43.22 162 SER A N 1
ATOM 1229 C CA . SER A 1 162 ? 4.804 24.138 34.637 1.00 43.22 162 SER A CA 1
ATOM 1230 C C . SER A 1 162 ? 3.615 24.333 33.685 1.00 43.22 162 SER A C 1
ATOM 1232 O O . SER A 1 162 ? 3.744 24.377 32.463 1.00 43.22 162 SER A O 1
ATOM 1234 N N . VAL A 1 163 ? 2.413 24.477 34.246 1.00 42.28 163 VAL A N 1
ATOM 1235 C CA . VAL A 1 163 ? 1.243 24.907 33.470 1.00 42.28 163 VAL A CA 1
ATOM 1236 C C . VAL A 1 163 ? 1.372 26.412 33.227 1.00 42.28 163 VAL A C 1
ATOM 1238 O O . VAL A 1 163 ? 0.907 27.231 34.016 1.00 42.28 163 VAL A O 1
ATOM 1241 N N . ARG A 1 164 ? 2.031 26.792 32.127 1.00 42.97 164 ARG A N 1
ATOM 1242 C CA . ARG A 1 164 ? 1.798 28.098 31.500 1.00 42.97 164 ARG A CA 1
ATOM 1243 C C . ARG A 1 164 ? 0.414 28.057 30.855 1.00 42.97 164 ARG A C 1
ATOM 1245 O O . ARG A 1 164 ? 0.120 27.146 30.086 1.00 42.97 164 ARG A O 1
ATOM 1252 N N . LYS A 1 165 ? -0.435 29.036 31.187 1.00 44.31 165 LYS A N 1
ATOM 1253 C CA . LYS A 1 165 ? -1.742 29.261 30.553 1.00 44.31 165 LYS A CA 1
ATOM 1254 C C . LYS A 1 165 ? -1.552 29.393 29.035 1.00 44.31 165 LYS A C 1
ATOM 1256 O O . LYS A 1 165 ? -1.107 30.434 28.565 1.00 44.31 165 LYS A O 1
ATOM 1261 N N . ALA A 1 166 ? -1.879 28.344 28.287 1.00 40.62 166 ALA A N 1
ATOM 1262 C CA . ALA A 1 166 ? -2.052 28.396 26.841 1.00 40.62 166 ALA A CA 1
ATOM 1263 C C . ALA A 1 166 ? -3.548 28.582 26.544 1.00 40.62 166 ALA A C 1
ATOM 1265 O O . ALA A 1 166 ? -4.382 27.908 27.146 1.00 40.62 166 ALA A O 1
ATOM 1266 N N . GLY A 1 167 ? -3.864 29.548 25.678 1.00 39.91 167 GLY A N 1
ATOM 1267 C CA . GLY A 1 167 ? -5.223 29.970 25.327 1.00 39.91 167 GLY A CA 1
ATOM 1268 C C . GLY A 1 167 ? -6.079 28.898 24.632 1.00 39.91 167 GLY A C 1
ATOM 1269 O O . GLY A 1 167 ? -5.643 27.757 24.457 1.00 39.91 167 GLY A O 1
ATOM 1270 N N . PRO A 1 168 ? -7.314 29.250 24.231 1.00 48.03 168 PRO A N 1
ATOM 1271 C CA . PRO A 1 168 ? -8.263 28.297 23.675 1.00 48.03 168 PRO A CA 1
ATOM 1272 C C . PRO A 1 168 ? -7.793 27.889 22.276 1.00 48.03 168 PRO A C 1
ATOM 1274 O O . PRO A 1 168 ? -7.920 28.650 21.323 1.00 48.03 168 PRO A O 1
ATOM 1277 N N . SER A 1 169 ? -7.211 26.695 22.157 1.00 44.12 169 SER A N 1
ATOM 1278 C CA . SER A 1 169 ? -6.901 26.095 20.859 1.00 44.12 169 SER A CA 1
ATOM 1279 C C . SER A 1 169 ? -7.842 24.927 20.597 1.00 44.12 169 SER A C 1
ATOM 1281 O O . SER A 1 169 ? -7.960 24.000 21.399 1.00 44.12 169 SER A O 1
ATOM 1283 N N . GLU A 1 170 ? -8.519 25.016 19.457 1.00 45.16 170 GLU A N 1
ATOM 1284 C CA . GLU A 1 170 ? -9.482 24.091 18.859 1.00 45.16 170 GLU A CA 1
ATOM 1285 C C . GLU A 1 170 ? -8.853 22.739 18.479 1.00 45.16 170 GLU A C 1
ATOM 1287 O O . GLU A 1 170 ? -8.886 22.295 17.333 1.00 45.16 170 GLU A O 1
ATOM 1292 N N . ARG A 1 171 ? -8.252 22.039 19.440 1.00 44.59 171 ARG A N 1
ATOM 1293 C CA . ARG A 1 171 ? -7.827 20.648 19.260 1.00 44.59 171 ARG A CA 1
ATOM 1294 C C . ARG A 1 171 ? -8.612 19.756 20.197 1.00 44.59 171 ARG A C 1
ATOM 1296 O O . ARG A 1 171 ? -8.127 19.305 21.230 1.00 44.59 171 ARG A O 1
ATOM 1303 N N . GLY A 1 172 ? -9.846 19.496 19.773 1.00 40.03 172 GLY A N 1
ATOM 1304 C CA . GLY A 1 172 ? -10.652 18.394 20.269 1.00 40.03 172 GLY A CA 1
ATOM 1305 C C . GLY A 1 172 ? -9.873 17.085 20.160 1.00 40.03 172 GLY A C 1
ATOM 1306 O O . GLY A 1 172 ? -9.641 16.562 19.074 1.00 40.03 172 GLY A O 1
ATOM 1307 N N . PHE A 1 173 ? -9.409 16.615 21.314 1.00 45.69 173 PHE A N 1
ATOM 1308 C CA . PHE A 1 173 ? -9.501 15.230 21.767 1.00 45.69 173 PHE A CA 1
ATOM 1309 C C . PHE A 1 173 ? -9.511 14.157 20.656 1.00 45.69 173 PHE A C 1
ATOM 1311 O O . PHE A 1 173 ? -10.514 13.499 20.391 1.00 45.69 173 PHE A O 1
ATOM 1318 N N . ARG A 1 174 ? -8.352 13.906 20.037 1.00 51.84 174 ARG A N 1
ATOM 1319 C CA . ARG A 1 174 ? -8.075 12.612 19.394 1.00 51.84 174 ARG A CA 1
ATOM 1320 C C . ARG A 1 174 ? -7.495 11.662 20.435 1.00 51.84 174 ARG A C 1
ATOM 1322 O O . ARG A 1 174 ? -6.281 11.562 20.551 1.00 51.84 174 ARG A O 1
ATOM 1329 N N . SER A 1 175 ? -8.359 10.991 21.191 1.00 49.91 175 SER A N 1
ATOM 1330 C CA . SER A 1 175 ? -8.049 9.680 21.778 1.00 49.91 175 SER A CA 1
ATOM 1331 C C . SER A 1 175 ? -9.280 9.092 22.457 1.00 49.91 175 SER A C 1
ATOM 1333 O O . SER A 1 175 ? -9.601 9.473 23.570 1.00 49.91 175 SER A O 1
ATOM 1335 N N . TYR A 1 176 ? -9.974 8.188 21.764 1.00 44.59 176 TYR A N 1
ATOM 1336 C CA . TYR A 1 176 ? -10.387 6.876 22.279 1.00 44.59 176 TYR A CA 1
ATOM 1337 C C . TYR A 1 176 ? -10.875 6.054 21.088 1.00 44.59 176 TYR A C 1
ATOM 1339 O O . TYR A 1 176 ? -11.992 6.175 20.599 1.00 44.59 176 TYR A O 1
ATOM 1347 N N . GLY A 1 177 ? -9.951 5.271 20.554 1.00 42.75 177 GLY A N 1
ATOM 1348 C CA . GLY A 1 177 ? -10.154 4.444 19.377 1.00 42.75 177 GLY A CA 1
ATOM 1349 C C . GLY A 1 177 ? -8.865 3.730 19.023 1.00 42.75 177 GLY A C 1
ATOM 1350 O O . GLY A 1 177 ? -8.491 3.664 17.856 1.00 42.75 177 GLY A O 1
ATOM 1351 N N . GLN A 1 178 ? -8.159 3.233 20.040 1.00 47.12 178 GLN A N 1
ATOM 1352 C CA . GLN A 1 178 ? -7.173 2.187 19.849 1.00 47.12 178 GLN A CA 1
ATOM 1353 C C . GLN A 1 178 ? -7.957 0.977 19.349 1.00 47.12 178 GLN A C 1
ATOM 1355 O O . GLN A 1 178 ? -8.463 0.179 20.134 1.00 47.12 178 GLN A O 1
ATOM 1360 N N . ARG A 1 179 ? -8.155 0.905 18.027 1.00 45.12 179 ARG A N 1
ATOM 1361 C CA . ARG A 1 179 ? -8.624 -0.315 17.389 1.00 45.12 179 ARG A CA 1
ATOM 1362 C C . ARG A 1 179 ? -7.585 -1.360 17.789 1.00 45.12 179 ARG A C 1
ATOM 1364 O O . ARG A 1 179 ? -6.407 -1.136 17.492 1.00 45.12 179 ARG A O 1
ATOM 1371 N N . PRO A 1 180 ? -7.951 -2.436 18.507 1.00 50.78 180 PRO A N 1
ATOM 1372 C CA . PRO A 1 180 ? -7.028 -3.548 18.643 1.00 50.78 180 PRO A CA 1
ATOM 1373 C C . PRO A 1 180 ? -6.578 -3.906 17.228 1.00 50.78 180 PRO A C 1
ATOM 1375 O O . PRO A 1 180 ? -7.373 -3.801 16.287 1.00 50.78 180 PRO A O 1
ATOM 1378 N N . ASN A 1 181 ? -5.304 -4.263 17.066 1.00 48.00 181 ASN A N 1
ATOM 1379 C CA . ASN A 1 181 ? -4.802 -4.857 15.835 1.00 48.00 181 ASN A CA 1
ATOM 1380 C C . ASN A 1 181 ? -5.504 -6.210 15.673 1.00 48.00 181 ASN A C 1
ATOM 1382 O O . ASN A 1 181 ? -4.928 -7.264 15.920 1.00 48.00 181 ASN A O 1
ATOM 1386 N N . LEU A 1 182 ? -6.791 -6.176 15.337 1.00 48.50 182 LEU A N 1
ATOM 1387 C CA . LEU A 1 182 ? -7.518 -7.309 14.843 1.00 48.50 182 LEU A CA 1
ATOM 1388 C C . LEU A 1 182 ? -6.850 -7.534 13.501 1.00 48.50 182 LEU A C 1
ATOM 1390 O O . LEU A 1 182 ? -7.071 -6.786 12.546 1.00 48.50 182 LEU A O 1
ATOM 1394 N N . HIS A 1 183 ? -5.918 -8.479 13.484 1.00 51.91 183 HIS A N 1
ATOM 1395 C CA . HIS A 1 183 ? -5.423 -9.075 12.265 1.00 51.91 183 HIS A CA 1
ATOM 1396 C C . HIS A 1 183 ? -6.654 -9.658 11.575 1.00 51.91 183 HIS A C 1
ATOM 1398 O O . HIS A 1 183 ? -6.998 -10.815 11.781 1.00 51.91 183 HIS A O 1
ATOM 1404 N N . TYR A 1 184 ? -7.388 -8.813 10.847 1.00 57.84 184 TYR A N 1
ATOM 1405 C CA . TYR A 1 184 ? -8.475 -9.241 9.995 1.00 57.84 184 TYR A CA 1
ATOM 1406 C C . TYR A 1 184 ? -7.808 -10.240 9.069 1.00 57.84 184 TYR A C 1
ATOM 1408 O O . TYR A 1 184 ? -6.889 -9.857 8.343 1.00 57.84 184 TYR A O 1
ATOM 1416 N N . ALA A 1 185 ? -8.163 -11.518 9.194 1.00 59.69 185 ALA A N 1
ATOM 1417 C CA . ALA A 1 185 ? -7.667 -12.548 8.305 1.00 59.69 185 ALA A CA 1
ATOM 1418 C C . ALA A 1 185 ? -8.057 -12.093 6.899 1.00 59.69 185 ALA A C 1
ATOM 1420 O O . ALA A 1 185 ? -9.230 -12.096 6.522 1.00 59.69 185 ALA A O 1
ATOM 1421 N N . ILE A 1 186 ? -7.090 -11.529 6.175 1.00 72.56 186 ILE A N 1
ATOM 1422 C CA . ILE A 1 186 ? -7.337 -10.996 4.847 1.00 72.56 186 ILE A CA 1
ATOM 1423 C C . ILE A 1 186 ? -7.641 -12.212 3.994 1.00 72.56 186 ILE A C 1
ATOM 1425 O O . ILE A 1 186 ? -6.804 -13.097 3.833 1.00 72.56 186 ILE A O 1
ATOM 1429 N N . GLN A 1 187 ? -8.868 -12.258 3.487 1.00 83.50 187 GLN A N 1
ATOM 1430 C CA . GLN A 1 187 ? -9.312 -13.326 2.613 1.00 83.50 187 GLN A CA 1
ATOM 1431 C C . GLN A 1 187 ? -8.362 -13.401 1.402 1.00 83.50 187 GLN A C 1
ATOM 1433 O O . GLN A 1 187 ? -8.028 -12.348 0.842 1.00 83.50 187 GLN A O 1
ATOM 1438 N N . PRO A 1 188 ? -7.911 -14.602 0.992 1.00 86.00 188 PRO A N 1
ATOM 1439 C CA . PRO A 1 188 ? -6.839 -14.771 0.005 1.00 86.00 188 PRO A CA 1
ATOM 1440 C C . PRO A 1 188 ? -7.107 -14.059 -1.329 1.00 86.00 188 PRO A C 1
ATOM 1442 O O . PRO A 1 188 ? -6.181 -13.575 -1.976 1.00 86.00 188 PRO A O 1
ATOM 1445 N N . GLN A 1 189 ? -8.379 -13.886 -1.692 1.00 89.19 189 GLN A N 1
ATOM 1446 C CA . GLN A 1 189 ? -8.818 -13.127 -2.866 1.00 89.19 189 GLN A CA 1
ATOM 1447 C C . GLN A 1 189 ? -8.297 -11.679 -2.915 1.00 89.19 189 GLN A C 1
ATOM 1449 O O . GLN A 1 189 ? -7.975 -11.174 -3.987 1.00 89.19 189 GLN A O 1
ATOM 1454 N N . HIS A 1 190 ? -8.148 -11.004 -1.771 1.00 88.31 190 HIS A N 1
ATOM 1455 C CA . HIS A 1 190 ? -7.640 -9.631 -1.749 1.00 88.31 190 HIS A CA 1
ATOM 1456 C C . HIS A 1 190 ? -6.139 -9.566 -2.047 1.00 88.31 190 HIS A C 1
ATOM 1458 O O . HIS A 1 190 ? -5.673 -8.570 -2.595 1.00 88.31 190 HIS A O 1
ATOM 1464 N N . TYR A 1 191 ? -5.383 -10.624 -1.740 1.00 89.88 191 TYR A N 1
ATOM 1465 C CA . TYR A 1 191 ? -3.981 -10.709 -2.144 1.00 89.88 191 TYR A CA 1
ATOM 1466 C C . TYR A 1 191 ? -3.845 -10.935 -3.645 1.00 89.88 191 TYR A C 1
ATOM 1468 O O . TYR A 1 191 ? -3.001 -10.298 -4.268 1.00 89.88 191 TYR A O 1
ATOM 1476 N N . ALA A 1 192 ? -4.711 -11.759 -4.239 1.00 92.75 192 ALA A N 1
ATOM 1477 C CA . ALA A 1 192 ? -4.746 -11.934 -5.688 1.00 92.75 192 ALA A CA 1
ATOM 1478 C C . ALA A 1 192 ? -5.031 -10.603 -6.407 1.00 92.75 192 ALA A C 1
ATOM 1480 O O . ALA A 1 192 ? -4.292 -10.224 -7.311 1.00 92.75 192 ALA A O 1
ATOM 1481 N N . LEU A 1 193 ? -6.031 -9.841 -5.944 1.00 91.75 193 LEU A N 1
ATOM 1482 C CA . LEU A 1 193 ? -6.334 -8.510 -6.484 1.00 91.75 193 LEU A CA 1
ATOM 1483 C C . LEU A 1 193 ? -5.158 -7.532 -6.335 1.00 91.75 193 LEU A C 1
ATOM 1485 O O . LEU A 1 193 ? -4.848 -6.801 -7.273 1.00 91.75 193 LEU A O 1
ATOM 1489 N N . ALA A 1 194 ? -4.477 -7.542 -5.186 1.00 91.38 194 ALA A N 1
ATOM 1490 C CA . ALA A 1 194 ? -3.299 -6.708 -4.956 1.00 91.38 194 ALA A CA 1
ATOM 1491 C C . ALA A 1 194 ? -2.152 -7.042 -5.916 1.00 91.38 194 ALA A C 1
ATOM 1493 O O . ALA A 1 194 ? -1.540 -6.137 -6.477 1.00 91.38 194 ALA A O 1
ATOM 1494 N N . VAL A 1 195 ? -1.867 -8.333 -6.114 1.00 95.12 195 VAL A N 1
ATOM 1495 C CA . VAL A 1 195 ? -0.822 -8.790 -7.036 1.00 95.12 195 VAL A CA 1
ATOM 1496 C C . VAL A 1 195 ? -1.168 -8.389 -8.464 1.00 95.12 195 VAL A C 1
ATOM 1498 O O . VAL A 1 195 ? -0.331 -7.795 -9.132 1.00 95.12 195 VAL A O 1
ATOM 1501 N N . LEU A 1 196 ? -2.400 -8.624 -8.918 1.00 95.19 196 LEU A N 1
ATOM 1502 C CA . LEU A 1 196 ? -2.830 -8.239 -10.264 1.00 95.19 196 LEU A CA 1
ATOM 1503 C C . LEU A 1 196 ? -2.694 -6.731 -10.498 1.00 95.19 196 LEU A C 1
ATOM 1505 O O . LEU A 1 196 ? -2.115 -6.331 -11.504 1.00 95.19 196 LEU A O 1
ATOM 1509 N N . ALA A 1 197 ? -3.149 -5.909 -9.549 1.00 93.25 197 ALA A N 1
ATOM 1510 C CA . ALA A 1 197 ? -3.039 -4.454 -9.633 1.00 93.25 197 ALA A CA 1
ATOM 1511 C C . ALA A 1 197 ? -1.579 -3.971 -9.625 1.00 93.25 197 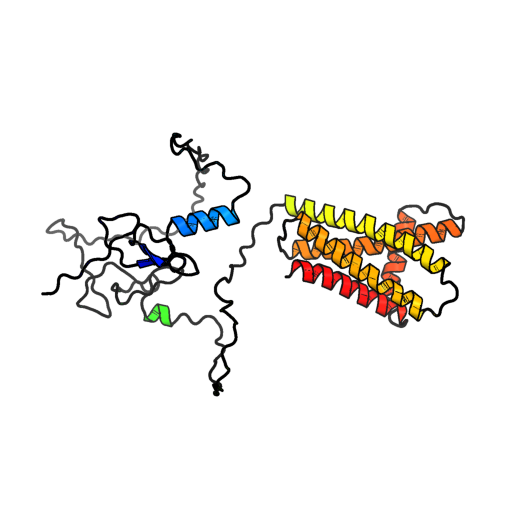ALA A C 1
ATOM 1513 O O . ALA A 1 197 ? -1.230 -3.031 -10.345 1.00 93.25 197 ALA A O 1
ATOM 1514 N N . ALA A 1 198 ? -0.714 -4.616 -8.837 1.00 93.69 198 ALA A N 1
ATOM 1515 C CA . ALA A 1 198 ? 0.712 -4.314 -8.807 1.00 93.69 198 ALA A CA 1
ATOM 1516 C C . ALA A 1 198 ? 1.386 -4.694 -10.133 1.00 93.69 198 ALA A C 1
ATOM 1518 O O . ALA A 1 198 ? 2.081 -3.862 -10.709 1.00 93.69 198 ALA A O 1
ATOM 1519 N N . LEU A 1 199 ? 1.141 -5.905 -10.646 1.00 96.12 199 LEU A N 1
ATOM 1520 C CA . LEU A 1 199 ? 1.703 -6.399 -11.907 1.00 96.12 199 LEU A CA 1
ATOM 1521 C C . LEU A 1 199 ? 1.249 -5.552 -13.099 1.00 96.12 199 LEU A C 1
ATOM 1523 O O . LEU A 1 199 ? 2.083 -5.129 -13.897 1.00 96.12 199 LEU A O 1
ATOM 1527 N N . SER A 1 200 ? -0.050 -5.256 -13.209 1.00 94.94 200 SER A N 1
ATOM 1528 C CA . SER A 1 200 ? -0.583 -4.453 -14.315 1.00 94.94 200 SER A CA 1
ATOM 1529 C C . SER A 1 200 ? 0.021 -3.053 -14.326 1.00 94.94 200 SER A C 1
ATOM 1531 O O . SER A 1 200 ? 0.474 -2.576 -15.364 1.00 94.94 200 SER A O 1
ATOM 1533 N N . THR A 1 201 ? 0.072 -2.405 -13.160 1.00 93.62 201 THR A N 1
ATOM 1534 C CA . THR A 1 201 ? 0.624 -1.051 -13.036 1.00 93.62 201 THR A CA 1
ATOM 1535 C C . THR A 1 201 ? 2.127 -1.055 -13.298 1.00 93.62 201 THR A C 1
ATOM 1537 O O . THR A 1 201 ? 2.618 -0.194 -14.021 1.00 93.62 201 THR A O 1
ATOM 1540 N N . ALA A 1 202 ? 2.853 -2.047 -12.778 1.00 93.44 202 ALA A N 1
ATOM 1541 C CA . ALA A 1 202 ? 4.289 -2.197 -12.982 1.00 93.44 202 ALA A CA 1
ATOM 1542 C C . ALA A 1 202 ? 4.653 -2.361 -14.462 1.00 93.44 202 ALA A C 1
ATOM 1544 O O . ALA A 1 202 ? 5.540 -1.664 -14.948 1.00 93.44 202 ALA A O 1
ATOM 1545 N N . LEU A 1 203 ? 3.955 -3.239 -15.187 1.00 93.88 203 LEU A N 1
ATOM 1546 C CA . LEU A 1 203 ? 4.243 -3.504 -16.597 1.00 93.88 203 LEU A CA 1
ATOM 1547 C C . LEU A 1 203 ? 3.890 -2.312 -17.490 1.00 93.88 203 LEU A C 1
ATOM 1549 O O . LEU A 1 203 ? 4.696 -1.917 -18.329 1.00 93.88 203 LEU A O 1
ATOM 1553 N N . VAL A 1 204 ? 2.711 -1.710 -17.294 1.00 93.25 204 VAL A N 1
ATOM 1554 C CA . VAL A 1 204 ? 2.252 -0.578 -18.115 1.00 93.25 204 VAL A CA 1
ATOM 1555 C C . VAL A 1 204 ? 3.105 0.657 -17.856 1.00 93.25 204 VAL A C 1
ATOM 1557 O O . VAL A 1 204 ? 3.642 1.240 -18.796 1.00 93.25 204 VAL A O 1
ATOM 1560 N N . VAL A 1 205 ? 3.257 1.053 -16.589 1.00 90.88 205 VAL A N 1
ATOM 1561 C CA . VAL A 1 205 ? 4.009 2.263 -16.240 1.00 90.88 205 VAL A CA 1
ATOM 1562 C C . VAL A 1 205 ? 5.500 2.042 -16.482 1.00 90.88 205 VAL A C 1
ATOM 1564 O O . VAL A 1 205 ? 6.140 2.915 -17.052 1.00 90.88 205 VAL A O 1
ATOM 1567 N N . GLY A 1 206 ? 6.049 0.875 -16.131 1.00 87.38 206 GLY A N 1
ATOM 1568 C CA . GLY A 1 206 ? 7.455 0.536 -16.364 1.00 87.38 206 GLY A CA 1
ATOM 1569 C C . GLY A 1 206 ? 7.820 0.439 -17.848 1.00 87.38 206 GLY A C 1
ATOM 1570 O O . GLY A 1 206 ? 8.837 0.990 -18.265 1.00 87.38 206 GLY A O 1
ATOM 1571 N N . GLY A 1 207 ? 6.978 -0.192 -18.670 1.00 88.75 207 GLY A N 1
ATOM 1572 C CA . GLY A 1 207 ? 7.182 -0.276 -20.119 1.00 88.75 207 GLY A CA 1
ATOM 1573 C C . GLY A 1 207 ? 7.058 1.084 -20.810 1.00 88.75 207 GLY A C 1
ATOM 1574 O O . GLY A 1 207 ? 7.941 1.474 -21.577 1.00 88.75 207 GLY A O 1
ATOM 1575 N N . LEU A 1 208 ? 6.010 1.852 -20.482 1.00 88.62 208 LEU A N 1
ATOM 1576 C CA . LEU A 1 208 ? 5.850 3.227 -20.965 1.00 88.62 208 LEU A CA 1
ATOM 1577 C C . LEU A 1 208 ? 7.050 4.090 -20.559 1.00 88.62 208 LEU A C 1
ATOM 1579 O O . LEU A 1 208 ? 7.555 4.871 -21.364 1.00 88.62 208 LEU A O 1
ATOM 1583 N N . TRP A 1 209 ? 7.533 3.914 -19.329 1.00 84.75 209 TRP A N 1
ATOM 1584 C CA . TRP A 1 209 ? 8.687 4.633 -18.819 1.00 84.75 209 TRP A CA 1
ATOM 1585 C C . TRP A 1 209 ? 9.963 4.305 -19.594 1.00 84.75 209 TRP A C 1
ATOM 1587 O O . TRP A 1 209 ? 10.628 5.220 -20.075 1.00 84.75 209 TRP A O 1
ATOM 1597 N N . GLY A 1 210 ? 10.275 3.021 -19.794 1.00 80.50 210 GLY A N 1
ATOM 1598 C CA . GLY A 1 210 ? 11.424 2.598 -20.600 1.00 80.50 210 GLY A CA 1
ATOM 1599 C C . GLY A 1 210 ? 11.368 3.132 -22.037 1.00 80.50 210 GLY A C 1
ATOM 1600 O O . GLY A 1 210 ? 12.386 3.549 -22.586 1.00 80.50 210 GLY A O 1
ATOM 1601 N N . PHE A 1 211 ? 10.175 3.207 -22.628 1.00 81.12 211 PHE A N 1
ATOM 1602 C CA . PHE A 1 211 ? 9.977 3.766 -23.966 1.00 81.12 211 PHE A CA 1
ATOM 1603 C C . PHE A 1 211 ? 10.205 5.287 -24.026 1.00 81.12 211 PHE A C 1
ATOM 1605 O O . PHE A 1 211 ? 10.922 5.779 -24.902 1.00 81.12 211 PHE A O 1
ATOM 1612 N N . LEU A 1 212 ? 9.609 6.043 -23.097 1.00 76.38 212 LEU A N 1
ATOM 1613 C CA . LEU A 1 212 ? 9.739 7.506 -23.028 1.00 76.38 212 LEU A CA 1
ATOM 1614 C C . LEU A 1 212 ? 11.165 7.943 -22.689 1.00 76.38 212 LEU A C 1
ATOM 1616 O O . LEU A 1 212 ? 11.659 8.959 -23.175 1.00 76.38 212 LEU A O 1
ATOM 1620 N N . PHE A 1 213 ? 11.839 7.167 -21.854 1.00 70.88 213 PHE A N 1
ATOM 1621 C CA . PHE A 1 213 ? 13.188 7.456 -21.407 1.00 70.88 213 PHE A CA 1
ATOM 1622 C C . PHE A 1 213 ? 14.201 7.421 -22.561 1.00 70.88 213 PHE A C 1
ATOM 1624 O O . PHE A 1 213 ? 15.081 8.277 -22.652 1.00 70.88 213 PHE A O 1
ATOM 1631 N N . ASP A 1 214 ? 14.064 6.460 -23.467 1.00 65.75 214 ASP A N 1
ATOM 1632 C CA . ASP A 1 214 ? 14.914 6.351 -24.650 1.00 65.75 214 ASP A CA 1
ATOM 1633 C C . ASP A 1 214 ? 14.676 7.511 -25.637 1.00 65.75 214 ASP A C 1
ATOM 1635 O O . ASP A 1 214 ? 15.626 8.092 -26.165 1.00 65.75 214 ASP A O 1
ATOM 1639 N N . ALA A 1 215 ? 13.421 7.962 -25.766 1.00 59.03 215 ALA A N 1
ATOM 1640 C CA . ALA A 1 215 ? 13.093 9.176 -26.517 1.00 59.03 215 ALA A CA 1
ATOM 1641 C C . ALA A 1 215 ? 13.788 10.426 -25.935 1.00 59.03 215 ALA A C 1
ATOM 1643 O O . ALA A 1 215 ? 14.301 11.257 -26.686 1.00 59.03 215 ALA A O 1
ATOM 1644 N N . ASN A 1 216 ? 13.897 10.525 -24.605 1.00 57.28 216 ASN A N 1
ATOM 1645 C CA . ASN A 1 216 ? 14.636 11.604 -23.943 1.00 57.28 216 ASN A CA 1
ATOM 1646 C C . ASN A 1 216 ? 16.163 11.466 -24.083 1.00 57.28 216 ASN A C 1
ATOM 1648 O O . ASN A 1 216 ? 16.839 12.472 -24.291 1.00 57.28 216 ASN A O 1
ATOM 1652 N N . ARG A 1 217 ? 16.745 10.257 -24.033 1.00 59.06 217 ARG A N 1
ATOM 1653 C CA . ARG A 1 217 ? 18.187 10.076 -24.314 1.00 59.06 217 ARG A CA 1
ATOM 1654 C C . ARG A 1 217 ? 18.551 10.508 -25.734 1.00 59.06 217 ARG A C 1
ATOM 1656 O O . ARG A 1 217 ? 19.610 11.104 -25.919 1.00 59.06 217 ARG A O 1
ATOM 1663 N N . ALA A 1 218 ? 17.699 10.218 -26.718 1.00 54.06 218 ALA A N 1
ATOM 1664 C CA . ALA A 1 218 ? 17.898 10.653 -28.099 1.00 54.06 218 ALA A CA 1
ATOM 1665 C C . ALA A 1 218 ? 17.797 12.184 -28.241 1.00 54.06 218 ALA A C 1
ATOM 1667 O O . ALA A 1 218 ? 18.613 12.783 -28.941 1.00 54.06 218 ALA A O 1
ATOM 1668 N N . ALA A 1 219 ? 16.856 12.816 -27.531 1.00 52.72 219 ALA A N 1
ATOM 1669 C CA . ALA A 1 219 ? 16.656 14.266 -27.542 1.00 52.72 219 ALA A CA 1
ATOM 1670 C C . ALA A 1 219 ? 17.765 15.062 -26.819 1.00 52.72 219 ALA A C 1
ATOM 1672 O O . ALA A 1 219 ? 18.044 16.197 -27.197 1.00 52.72 219 ALA A O 1
ATOM 1673 N N . PHE A 1 220 ? 18.429 14.478 -25.814 1.00 52.69 220 PHE A N 1
ATOM 1674 C CA . PHE A 1 220 ? 19.402 15.171 -24.952 1.00 52.69 220 PHE A CA 1
ATOM 1675 C C . PHE A 1 220 ? 20.839 14.623 -25.056 1.00 52.69 220 PHE A C 1
ATOM 1677 O O . PHE A 1 220 ? 21.619 14.746 -24.115 1.00 52.69 220 PHE A O 1
ATOM 1684 N N . ARG A 1 221 ? 21.247 14.067 -26.209 1.00 54.94 221 ARG A N 1
ATOM 1685 C CA . ARG A 1 221 ? 22.608 13.510 -26.433 1.00 54.94 221 ARG A CA 1
ATOM 1686 C C . ARG A 1 221 ? 23.783 14.467 -26.129 1.00 54.94 221 ARG A C 1
ATOM 1688 O O . ARG A 1 221 ? 24.910 13.995 -26.033 1.00 54.94 221 ARG A O 1
ATOM 1695 N N . GLY A 1 222 ? 23.549 15.776 -25.981 1.00 50.91 222 GLY A N 1
ATOM 1696 C CA . GLY A 1 222 ? 24.585 16.795 -25.743 1.00 50.91 222 GLY A CA 1
ATOM 1697 C C . GLY A 1 222 ? 24.536 17.512 -24.388 1.00 50.91 222 GLY A C 1
ATOM 1698 O O . GLY A 1 222 ? 25.339 18.413 -24.161 1.00 50.91 222 GLY A O 1
ATOM 1699 N N . THR A 1 223 ? 23.604 17.176 -23.492 1.00 52.84 223 THR A N 1
ATOM 1700 C CA . THR A 1 223 ? 23.425 17.905 -22.222 1.00 52.84 223 THR A CA 1
ATOM 1701 C C . THR A 1 223 ? 24.184 17.211 -21.092 1.00 52.84 223 THR A C 1
ATOM 1703 O O . THR A 1 223 ? 24.104 15.994 -20.936 1.00 52.84 223 THR A O 1
ATOM 1706 N N . THR A 1 224 ? 24.941 17.970 -20.297 1.00 48.88 224 THR A N 1
ATOM 1707 C CA . THR A 1 224 ? 25.763 17.467 -19.185 1.00 48.88 224 THR A CA 1
ATOM 1708 C C . THR A 1 224 ? 24.941 16.536 -18.287 1.00 48.88 224 THR A C 1
ATOM 1710 O O . THR A 1 224 ? 23.852 16.902 -17.839 1.00 48.88 224 THR A O 1
ATOM 1713 N N . GLY A 1 225 ? 25.460 15.331 -18.013 1.00 52.91 225 GLY A N 1
ATOM 1714 C CA . GLY A 1 225 ? 24.724 14.200 -17.421 1.00 52.91 225 GLY A CA 1
ATOM 1715 C C . GLY A 1 225 ? 23.993 14.456 -16.093 1.00 52.91 225 GLY A C 1
ATOM 1716 O O . GLY A 1 225 ? 23.173 13.639 -15.688 1.00 52.91 225 GLY A O 1
ATOM 1717 N N . ALA A 1 226 ? 24.220 15.596 -15.436 1.00 50.25 226 ALA A N 1
ATOM 1718 C CA . ALA A 1 226 ? 23.494 16.023 -14.242 1.00 50.25 226 ALA A CA 1
ATOM 1719 C C . ALA A 1 226 ? 22.011 16.370 -14.506 1.00 50.25 226 ALA A C 1
ATOM 1721 O O . ALA A 1 226 ? 21.155 16.047 -13.682 1.00 50.25 226 ALA A O 1
ATOM 1722 N N . ILE A 1 227 ? 21.679 16.980 -15.654 1.00 53.25 227 ILE A N 1
ATOM 1723 C CA . ILE A 1 227 ? 20.289 17.361 -15.986 1.00 53.25 227 ILE A CA 1
ATOM 1724 C C . ILE A 1 227 ? 19.491 16.130 -16.433 1.00 53.25 227 ILE A C 1
ATOM 1726 O O . ILE A 1 227 ? 18.368 15.920 -15.979 1.00 53.25 227 ILE A O 1
ATOM 1730 N N . ILE A 1 228 ? 20.108 15.265 -17.242 1.00 57.34 228 ILE A N 1
ATOM 1731 C CA . ILE A 1 228 ? 19.511 14.006 -17.709 1.00 57.34 228 ILE A CA 1
ATOM 1732 C C . ILE A 1 228 ? 19.235 13.075 -16.520 1.00 57.34 228 ILE A C 1
ATOM 1734 O O . ILE A 1 228 ? 18.114 12.595 -16.383 1.00 57.34 228 ILE A O 1
ATOM 1738 N N . ASN A 1 229 ? 20.186 12.930 -15.584 1.00 55.38 229 ASN A N 1
ATOM 1739 C CA . ASN A 1 229 ? 19.968 12.148 -14.360 1.00 55.38 229 ASN A CA 1
ATOM 1740 C C . ASN A 1 229 ? 18.842 12.701 -13.470 1.00 55.38 229 ASN A C 1
ATOM 1742 O O . ASN A 1 229 ? 18.186 11.929 -12.776 1.00 55.38 229 ASN A O 1
ATOM 1746 N N . SER A 1 230 ? 18.588 14.013 -13.493 1.00 59.47 230 SER A N 1
ATOM 1747 C CA . SER A 1 230 ? 17.554 14.644 -12.657 1.00 59.47 230 SER A CA 1
ATOM 1748 C C . SER A 1 230 ? 16.138 14.493 -13.231 1.00 59.47 230 SER A C 1
ATOM 1750 O O . SER A 1 230 ? 15.165 14.431 -12.482 1.00 59.47 230 SER A O 1
ATOM 1752 N N . ILE A 1 231 ? 15.991 14.367 -14.553 1.00 64.19 231 ILE A N 1
ATOM 1753 C CA . ILE A 1 231 ? 14.686 14.131 -15.205 1.00 64.19 231 ILE A CA 1
ATOM 1754 C C . ILE A 1 231 ? 14.133 12.729 -14.867 1.00 64.19 231 ILE A C 1
ATOM 1756 O O . ILE A 1 231 ? 12.927 12.497 -14.946 1.00 64.19 231 ILE A O 1
ATOM 1760 N N . HIS A 1 232 ? 14.984 11.809 -14.404 1.00 64.25 232 HIS A 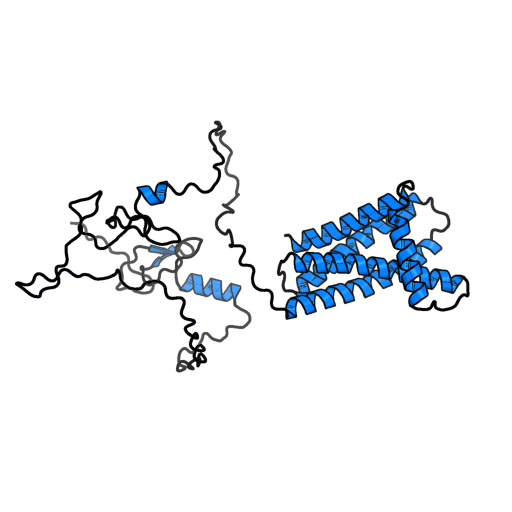N 1
ATOM 1761 C CA . HIS A 1 232 ? 14.604 10.457 -13.972 1.00 64.25 232 HIS A CA 1
ATOM 1762 C C . HIS A 1 232 ? 14.016 10.385 -12.551 1.00 64.25 232 HIS A C 1
ATOM 1764 O O . HIS A 1 232 ? 13.489 9.348 -12.164 1.00 64.25 232 HIS A O 1
ATOM 1770 N N . LEU A 1 233 ? 14.027 11.490 -11.798 1.00 65.50 233 LEU A N 1
ATOM 1771 C CA . LEU A 1 233 ? 13.543 11.554 -10.411 1.00 65.50 233 LEU A CA 1
ATOM 1772 C C . LEU A 1 233 ? 12.019 11.476 -10.292 1.00 65.50 233 LEU A C 1
ATOM 1774 O O . LEU A 1 233 ? 11.457 10.680 -9.542 1.00 65.50 233 LEU A O 1
ATOM 1778 N N . ILE A 1 234 ? 11.347 12.353 -11.034 1.00 74.38 234 ILE A N 1
ATOM 1779 C CA . ILE A 1 234 ? 9.887 12.509 -11.052 1.00 74.38 234 ILE A CA 1
ATOM 1780 C C . ILE A 1 234 ? 9.172 11.175 -11.349 1.00 74.38 234 ILE A C 1
ATOM 1782 O O . ILE A 1 234 ? 8.205 10.845 -10.663 1.00 74.38 234 ILE A O 1
ATOM 1786 N N . PRO A 1 235 ? 9.629 10.377 -12.322 1.00 76.12 235 PRO A N 1
ATOM 1787 C CA . PRO A 1 235 ? 8.873 9.234 -12.822 1.00 76.12 235 PRO A CA 1
ATOM 1788 C C . PRO A 1 235 ? 9.053 7.976 -11.973 1.00 76.12 235 PRO A C 1
ATOM 1790 O O . PRO A 1 235 ? 8.118 7.188 -11.859 1.00 76.12 235 PRO A O 1
ATOM 1793 N N . GLU A 1 236 ? 10.198 7.815 -11.303 1.00 73.88 236 GLU A N 1
ATOM 1794 C CA . GLU A 1 236 ? 10.404 6.733 -10.331 1.00 73.88 236 GLU A CA 1
ATOM 1795 C C . GLU A 1 236 ? 9.556 6.937 -9.071 1.00 73.88 236 GLU A C 1
ATOM 1797 O O . GLU A 1 236 ? 8.912 6.005 -8.579 1.00 73.88 236 GLU A O 1
ATOM 1802 N N . ILE A 1 237 ? 9.472 8.180 -8.588 1.00 82.38 237 ILE A N 1
ATOM 1803 C CA . ILE A 1 237 ? 8.571 8.535 -7.486 1.00 82.38 237 ILE A CA 1
ATOM 1804 C C . ILE A 1 237 ? 7.114 8.322 -7.917 1.00 82.38 237 ILE A C 1
ATOM 1806 O O . ILE A 1 237 ? 6.320 7.753 -7.162 1.00 82.38 237 ILE A O 1
ATOM 1810 N N . LEU A 1 238 ? 6.765 8.728 -9.142 1.00 85.69 238 LEU A N 1
ATOM 1811 C CA . LEU A 1 238 ? 5.422 8.555 -9.687 1.00 85.69 238 LEU A CA 1
ATOM 1812 C C . LEU A 1 238 ? 5.045 7.073 -9.816 1.00 85.69 238 LEU A C 1
ATOM 1814 O O . LEU A 1 238 ? 3.935 6.710 -9.436 1.00 85.69 238 LEU A O 1
ATOM 1818 N N . LEU A 1 239 ? 5.961 6.208 -10.263 1.00 87.38 239 LEU A N 1
ATOM 1819 C CA . LEU A 1 239 ? 5.750 4.759 -10.312 1.00 87.38 239 LEU A CA 1
ATOM 1820 C C . LEU A 1 239 ? 5.423 4.199 -8.920 1.00 87.38 239 LEU A C 1
ATOM 1822 O O . LEU A 1 239 ? 4.447 3.465 -8.772 1.00 87.38 239 LEU A O 1
ATOM 1826 N N . GLY A 1 240 ? 6.180 4.587 -7.888 1.00 86.19 240 GLY A N 1
ATOM 1827 C CA . GLY A 1 240 ? 5.914 4.176 -6.505 1.00 86.19 240 GLY A CA 1
ATOM 1828 C C . GLY A 1 240 ? 4.539 4.620 -5.994 1.00 86.19 240 GLY A C 1
ATOM 1829 O O . GLY A 1 240 ? 3.816 3.833 -5.377 1.00 86.19 240 GLY A O 1
ATOM 1830 N N . ILE A 1 241 ? 4.144 5.861 -6.294 1.00 89.38 241 ILE A N 1
ATOM 1831 C CA . ILE A 1 241 ? 2.824 6.401 -5.933 1.00 89.38 241 ILE A CA 1
ATOM 1832 C C . ILE A 1 241 ? 1.710 5.649 -6.667 1.00 89.38 241 ILE A C 1
ATOM 1834 O O . ILE A 1 241 ? 0.729 5.258 -6.037 1.00 89.38 241 ILE A O 1
ATOM 1838 N N . LEU A 1 242 ? 1.860 5.416 -7.973 1.00 92.00 242 LEU A N 1
ATOM 1839 C CA . LEU A 1 242 ? 0.851 4.748 -8.797 1.00 92.00 242 LEU A CA 1
ATOM 1840 C C . LEU A 1 242 ? 0.660 3.287 -8.391 1.00 92.00 242 LEU A C 1
ATOM 1842 O O . LEU A 1 242 ? -0.478 2.857 -8.227 1.00 92.00 242 LEU A O 1
ATOM 1846 N N . VAL A 1 243 ? 1.746 2.541 -8.168 1.00 92.50 243 VAL A N 1
ATOM 1847 C CA . VAL A 1 243 ? 1.671 1.150 -7.692 1.00 92.50 243 VAL A CA 1
ATOM 1848 C C . VAL A 1 243 ? 1.025 1.096 -6.305 1.00 92.50 243 VAL A C 1
ATOM 1850 O O . VAL A 1 243 ? 0.116 0.296 -6.081 1.00 92.50 243 VAL A O 1
ATOM 1853 N N . GLY A 1 244 ? 1.432 1.973 -5.381 1.00 87.69 244 GLY A N 1
ATOM 1854 C CA . GLY A 1 244 ? 0.848 2.038 -4.039 1.00 87.69 244 GLY A CA 1
ATOM 1855 C C . GLY A 1 244 ? -0.646 2.382 -4.047 1.00 87.69 244 GLY A C 1
ATOM 1856 O O . GLY A 1 244 ? -1.428 1.749 -3.337 1.00 87.69 244 GLY A O 1
ATOM 1857 N N . GLU A 1 245 ? -1.058 3.347 -4.871 1.00 91.62 245 GLU A N 1
ATOM 1858 C CA . GLU A 1 245 ? -2.458 3.754 -5.032 1.00 91.62 245 GLU A CA 1
ATOM 1859 C C . GLU A 1 245 ? -3.297 2.661 -5.708 1.00 91.62 245 GLU A C 1
ATOM 1861 O O . GLU A 1 245 ? -4.414 2.388 -5.269 1.00 91.62 245 GLU A O 1
ATOM 1866 N N . ALA A 1 246 ? -2.758 1.989 -6.729 1.00 91.31 246 ALA A N 1
ATOM 1867 C CA . ALA A 1 246 ? -3.430 0.884 -7.406 1.00 91.31 246 ALA A CA 1
ATOM 1868 C C . ALA A 1 246 ? -3.699 -0.285 -6.446 1.00 91.31 246 ALA A C 1
ATOM 1870 O O . ALA A 1 246 ? -4.824 -0.785 -6.380 1.00 91.31 246 ALA A O 1
ATOM 1871 N N . VAL A 1 247 ? -2.703 -0.676 -5.642 1.00 90.62 247 VAL A N 1
ATOM 1872 C CA . VAL A 1 247 ? -2.845 -1.739 -4.631 1.00 90.62 247 VAL A CA 1
ATOM 1873 C C . VAL A 1 247 ? -3.833 -1.337 -3.531 1.00 90.62 247 VAL A C 1
ATOM 1875 O O . VAL A 1 247 ? -4.667 -2.151 -3.121 1.00 90.62 247 VAL A O 1
ATOM 1878 N N . ALA A 1 248 ? -3.783 -0.085 -3.067 1.00 87.81 248 ALA A N 1
ATOM 1879 C CA . ALA A 1 248 ? -4.712 0.423 -2.057 1.00 87.81 248 ALA A CA 1
ATOM 1880 C C . ALA A 1 248 ? -6.166 0.391 -2.557 1.00 87.81 248 ALA A C 1
ATOM 1882 O O . ALA A 1 248 ? -7.042 -0.147 -1.875 1.00 87.81 248 ALA A O 1
ATOM 1883 N N . ARG A 1 249 ? -6.418 0.869 -3.783 1.00 88.31 249 ARG A N 1
ATOM 1884 C CA . ARG A 1 249 ? -7.758 0.856 -4.394 1.00 88.31 249 ARG A CA 1
ATOM 1885 C C . ARG A 1 249 ? -8.269 -0.558 -4.642 1.00 88.31 249 ARG A C 1
ATOM 1887 O O . ARG A 1 249 ? -9.413 -0.849 -4.309 1.00 88.31 249 ARG A O 1
ATOM 1894 N N . ALA A 1 250 ? -7.424 -1.451 -5.156 1.00 88.50 250 ALA A N 1
ATOM 1895 C CA . ALA A 1 250 ? -7.806 -2.835 -5.445 1.00 88.50 250 ALA A CA 1
ATOM 1896 C C . ALA A 1 250 ? -8.186 -3.638 -4.187 1.00 88.50 250 ALA A C 1
ATOM 1898 O O . ALA A 1 250 ? -8.943 -4.604 -4.264 1.00 88.50 250 ALA A O 1
ATOM 1899 N N . THR A 1 251 ? -7.673 -3.245 -3.017 1.00 86.19 251 THR A N 1
ATOM 1900 C CA . THR A 1 251 ? -7.909 -3.951 -1.748 1.00 86.19 251 THR A CA 1
ATOM 1901 C C . THR A 1 251 ? -8.894 -3.250 -0.815 1.00 86.19 251 THR A C 1
ATOM 1903 O O . THR A 1 251 ? -9.191 -3.788 0.255 1.00 86.19 251 THR A O 1
ATOM 1906 N N . GLY A 1 252 ? -9.431 -2.091 -1.209 1.00 84.19 252 GLY A N 1
ATOM 1907 C CA . GLY A 1 252 ? -10.355 -1.297 -0.397 1.00 84.19 252 GLY A CA 1
ATOM 1908 C C . GLY A 1 252 ? -9.685 -0.659 0.824 1.00 84.19 252 GLY A C 1
ATOM 1909 O O . GLY A 1 252 ? -10.213 -0.763 1.930 1.00 84.19 252 GLY A O 1
ATOM 1910 N N . ASP A 1 253 ? -8.494 -0.077 0.640 1.00 80.75 253 ASP A N 1
ATOM 1911 C CA . ASP A 1 253 ? -7.685 0.599 1.673 1.00 80.75 253 ASP A CA 1
ATOM 1912 C C . ASP A 1 253 ? -7.322 -0.283 2.889 1.00 80.75 253 ASP A C 1
ATOM 1914 O O . ASP A 1 253 ? -7.025 0.202 3.991 1.00 80.75 253 ASP A O 1
ATOM 1918 N N . ARG A 1 254 ? -7.305 -1.609 2.694 1.00 81.38 254 ARG A N 1
ATOM 1919 C CA . ARG A 1 254 ? -6.859 -2.578 3.704 1.00 81.38 254 ARG A CA 1
ATOM 1920 C C . ARG A 1 254 ? -5.346 -2.517 3.895 1.00 81.38 254 ARG A C 1
ATOM 1922 O O . ARG A 1 254 ? -4.584 -2.226 2.978 1.00 81.38 254 ARG A O 1
ATOM 1929 N N . ARG A 1 255 ? -4.890 -2.838 5.111 1.00 81.50 255 ARG A N 1
ATOM 1930 C CA . ARG A 1 255 ? -3.488 -2.659 5.518 1.00 81.50 255 ARG A CA 1
ATOM 1931 C C . ARG A 1 255 ? -2.928 -3.937 6.115 1.00 81.50 255 ARG A C 1
ATOM 1933 O O . ARG A 1 255 ? -3.451 -4.457 7.096 1.00 81.50 255 ARG A O 1
ATOM 1940 N N . SER A 1 256 ? -1.844 -4.438 5.535 1.00 86.12 256 SER A N 1
ATOM 1941 C CA . SER A 1 256 ? -1.050 -5.525 6.110 1.00 86.12 256 SER A CA 1
ATOM 1942 C C . SER A 1 256 ? 0.404 -5.431 5.661 1.00 86.12 256 SER A C 1
ATOM 1944 O O . SER A 1 256 ? 0.708 -4.823 4.635 1.00 86.12 256 SER A O 1
ATOM 1946 N N . ARG A 1 257 ? 1.308 -6.074 6.411 1.00 86.50 257 ARG A N 1
ATOM 1947 C CA . ARG A 1 257 ? 2.723 -6.187 6.019 1.00 86.50 257 ARG A CA 1
ATOM 1948 C C . ARG A 1 257 ? 2.887 -6.910 4.679 1.00 86.50 257 ARG A C 1
ATOM 1950 O O . ARG A 1 257 ? 3.738 -6.529 3.890 1.00 86.50 257 ARG A O 1
ATOM 1957 N N . LEU A 1 258 ? 2.041 -7.903 4.396 1.00 88.56 258 LEU A N 1
ATOM 1958 C CA . LEU A 1 258 ? 2.100 -8.639 3.134 1.00 88.56 258 LEU A CA 1
ATOM 1959 C C . LEU A 1 258 ? 1.716 -7.749 1.937 1.00 88.56 258 LEU A C 1
ATOM 1961 O O . LEU A 1 258 ? 2.383 -7.798 0.912 1.00 88.56 258 LEU A O 1
ATOM 1965 N N . LEU A 1 259 ? 0.719 -6.865 2.082 1.00 88.06 259 LEU A N 1
ATOM 1966 C CA . LEU A 1 259 ? 0.368 -5.887 1.037 1.00 88.06 259 LEU A CA 1
ATOM 1967 C C . LEU A 1 259 ? 1.490 -4.873 0.784 1.00 88.06 259 LEU A C 1
ATOM 1969 O O . LEU A 1 259 ? 1.730 -4.499 -0.359 1.00 88.06 259 LEU A O 1
ATOM 1973 N N . GLN A 1 260 ? 2.205 -4.466 1.835 1.00 88.81 260 GLN A N 1
ATOM 1974 C CA . GLN A 1 260 ? 3.383 -3.610 1.696 1.00 88.81 260 GLN A CA 1
ATOM 1975 C C . GLN A 1 260 ? 4.492 -4.305 0.897 1.00 88.81 260 GLN A C 1
ATOM 1977 O O . GLN A 1 260 ? 5.076 -3.682 0.016 1.00 88.81 260 GLN A O 1
ATOM 1982 N N . LEU A 1 261 ? 4.746 -5.593 1.155 1.00 89.81 261 LEU A N 1
ATOM 1983 C CA . LEU A 1 261 ? 5.717 -6.380 0.388 1.00 89.81 261 LEU A CA 1
ATOM 1984 C C . LEU A 1 261 ? 5.303 -6.534 -1.079 1.00 89.81 261 LEU A C 1
ATOM 1986 O O . LEU A 1 261 ? 6.149 -6.388 -1.954 1.00 89.81 261 LEU A O 1
ATOM 1990 N N . ILE A 1 262 ? 4.015 -6.768 -1.354 1.00 92.12 262 ILE A N 1
ATOM 1991 C CA . ILE A 1 262 ? 3.488 -6.847 -2.726 1.00 92.12 262 ILE A CA 1
ATOM 1992 C C . ILE A 1 262 ? 3.684 -5.515 -3.459 1.00 92.12 262 ILE A C 1
ATOM 1994 O O . ILE A 1 262 ? 4.155 -5.507 -4.593 1.00 92.12 262 ILE A O 1
ATOM 1998 N N . ALA A 1 263 ? 3.371 -4.388 -2.815 1.00 90.00 263 ALA A N 1
ATOM 1999 C CA . ALA A 1 263 ? 3.547 -3.070 -3.417 1.00 90.00 263 ALA A CA 1
ATOM 2000 C C . ALA A 1 263 ? 5.022 -2.754 -3.693 1.00 90.00 263 ALA A C 1
ATOM 2002 O O . ALA A 1 263 ? 5.352 -2.325 -4.796 1.00 90.00 263 ALA A O 1
ATOM 2003 N N . VAL A 1 264 ? 5.915 -3.021 -2.732 1.00 90.19 264 VAL A N 1
ATOM 2004 C CA . VAL A 1 264 ? 7.364 -2.871 -2.938 1.00 90.19 264 VAL A CA 1
ATOM 2005 C C . VAL A 1 264 ? 7.821 -3.763 -4.089 1.00 90.19 264 VAL A C 1
ATOM 2007 O O . VAL A 1 264 ? 8.452 -3.253 -5.006 1.00 90.19 264 VAL A O 1
ATOM 2010 N N . GLY A 1 265 ? 7.429 -5.043 -4.100 1.00 91.69 265 GLY A N 1
ATOM 2011 C CA . GLY A 1 265 ? 7.716 -5.996 -5.177 1.00 91.69 265 GLY A CA 1
ATOM 2012 C C . GLY A 1 265 ? 7.264 -5.512 -6.558 1.00 91.69 265 GLY A C 1
ATOM 2013 O O . GLY A 1 265 ? 8.011 -5.629 -7.527 1.00 91.69 265 GLY A O 1
ATOM 2014 N N . GLY A 1 266 ? 6.082 -4.896 -6.641 1.00 91.25 266 GLY A N 1
ATOM 2015 C CA . GLY A 1 266 ? 5.571 -4.278 -7.866 1.00 91.25 266 GLY A CA 1
ATOM 2016 C C . GLY A 1 266 ? 6.442 -3.126 -8.372 1.00 91.25 266 GLY A C 1
ATOM 2017 O O . GLY A 1 266 ? 6.688 -3.030 -9.572 1.00 91.25 266 GLY A O 1
ATOM 2018 N N . VAL A 1 267 ? 6.975 -2.289 -7.477 1.00 89.94 267 VAL A N 1
ATOM 2019 C CA . VAL A 1 267 ? 7.911 -1.213 -7.853 1.00 89.94 267 VAL A CA 1
ATOM 2020 C C . VAL A 1 267 ? 9.210 -1.791 -8.428 1.00 89.94 267 VAL A C 1
ATOM 2022 O O . VAL A 1 267 ? 9.671 -1.316 -9.466 1.00 89.94 267 VAL A O 1
ATOM 2025 N N . ILE A 1 268 ? 9.754 -2.858 -7.822 1.00 89.56 268 ILE A N 1
ATOM 2026 C CA . ILE A 1 268 ? 10.944 -3.559 -8.348 1.00 89.56 268 ILE A CA 1
ATOM 2027 C C . ILE A 1 268 ? 10.678 -4.083 -9.754 1.00 89.56 268 ILE A C 1
ATOM 2029 O O . ILE A 1 268 ? 11.468 -3.856 -10.669 1.00 89.56 268 ILE A O 1
ATOM 2033 N N . LEU A 1 269 ? 9.545 -4.762 -9.939 1.00 92.56 269 LEU A N 1
ATOM 2034 C CA . LEU A 1 269 ? 9.185 -5.333 -11.229 1.00 92.56 269 LEU A CA 1
ATOM 2035 C C . LEU A 1 269 ? 9.000 -4.251 -12.298 1.00 92.56 269 LEU A C 1
ATOM 2037 O O . LEU A 1 269 ? 9.445 -4.429 -13.433 1.00 92.56 269 LEU A O 1
ATOM 2041 N N . GLY A 1 270 ? 8.381 -3.121 -11.948 1.00 89.31 270 GLY A N 1
ATOM 2042 C CA . GLY A 1 270 ? 8.208 -2.000 -12.872 1.00 89.31 270 GLY A CA 1
ATOM 2043 C C . GLY A 1 270 ? 9.549 -1.437 -13.337 1.00 89.31 270 GLY A C 1
ATOM 2044 O O . GLY A 1 270 ? 9.737 -1.180 -14.526 1.00 89.31 270 GLY A O 1
ATOM 2045 N N . TYR A 1 271 ? 10.519 -1.347 -12.429 1.00 84.94 271 TYR A N 1
ATOM 2046 C CA . TYR A 1 271 ? 11.880 -0.935 -12.759 1.00 84.94 271 TYR A CA 1
ATOM 2047 C C . TYR A 1 271 ? 12.602 -1.937 -13.674 1.00 84.94 271 TYR A C 1
ATOM 2049 O O . TYR A 1 271 ? 13.183 -1.547 -14.688 1.00 84.94 271 TYR A O 1
ATOM 2057 N N . LEU A 1 272 ? 12.512 -3.238 -13.377 1.00 86.88 272 LEU A N 1
ATOM 2058 C CA . LEU A 1 272 ? 13.086 -4.284 -14.234 1.00 86.88 272 LEU A CA 1
ATOM 2059 C C . LEU A 1 272 ? 12.469 -4.268 -15.638 1.00 86.88 272 LEU A C 1
ATOM 2061 O O . LEU A 1 272 ? 13.184 -4.423 -16.626 1.00 86.88 272 LEU A O 1
ATOM 2065 N N . THR A 1 273 ? 11.165 -4.005 -15.733 1.00 90.25 273 THR A N 1
ATOM 2066 C CA . THR A 1 273 ? 10.458 -3.858 -17.014 1.00 90.25 273 THR A CA 1
ATOM 2067 C C . THR A 1 273 ? 10.969 -2.647 -17.798 1.00 90.25 273 THR A C 1
ATOM 2069 O O . THR A 1 273 ? 11.179 -2.740 -19.010 1.00 90.25 273 THR A O 1
ATOM 2072 N N . ALA A 1 274 ? 11.237 -1.526 -17.120 1.00 86.00 274 ALA A N 1
ATOM 2073 C CA . ALA A 1 274 ? 11.830 -0.348 -17.746 1.00 86.00 274 ALA A CA 1
ATOM 2074 C C . ALA A 1 274 ? 13.238 -0.646 -18.294 1.00 86.00 274 ALA A C 1
ATOM 2076 O O . ALA A 1 274 ? 13.519 -0.330 -19.450 1.00 86.00 274 ALA A O 1
ATOM 2077 N N . ILE A 1 275 ? 14.098 -1.323 -17.521 1.00 82.56 275 ILE A N 1
ATOM 2078 C CA . ILE A 1 275 ? 15.436 -1.740 -17.980 1.00 82.56 275 ILE A CA 1
ATOM 2079 C C . ILE A 1 275 ? 15.337 -2.697 -19.170 1.00 82.56 275 ILE A C 1
ATOM 2081 O O . ILE A 1 275 ? 16.038 -2.507 -20.162 1.00 82.56 275 ILE A O 1
ATOM 2085 N N . ALA A 1 276 ? 14.478 -3.714 -19.092 1.00 86.50 276 ALA A N 1
ATOM 2086 C CA . ALA A 1 276 ? 14.286 -4.671 -20.177 1.00 86.50 276 ALA A CA 1
ATOM 2087 C C . ALA A 1 276 ? 13.846 -3.966 -21.471 1.00 86.50 276 ALA A C 1
ATOM 2089 O O . ALA A 1 276 ? 14.414 -4.212 -22.532 1.00 86.50 276 ALA A O 1
ATOM 2090 N N . THR A 1 277 ? 12.915 -3.013 -21.373 1.00 85.88 277 THR A N 1
ATOM 2091 C CA . THR A 1 277 ? 12.460 -2.204 -22.516 1.00 85.88 277 THR A CA 1
ATOM 2092 C C . THR A 1 277 ? 13.613 -1.404 -23.133 1.00 85.88 277 THR A C 1
ATOM 2094 O O . THR A 1 277 ? 13.768 -1.384 -24.355 1.00 85.88 277 THR A O 1
ATOM 2097 N N . LEU A 1 278 ? 14.464 -0.790 -22.304 1.00 80.75 278 LEU A N 1
ATOM 2098 C CA . LEU A 1 278 ? 15.649 -0.059 -22.767 1.00 80.75 278 LEU A CA 1
ATOM 2099 C C . LEU A 1 278 ? 16.671 -0.970 -23.449 1.00 80.75 278 LEU A C 1
ATOM 2101 O O . LEU A 1 278 ? 17.257 -0.585 -24.460 1.00 80.75 278 LEU A O 1
ATOM 2105 N N . LEU A 1 279 ? 16.887 -2.172 -22.915 1.00 79.75 279 LEU A N 1
ATOM 2106 C CA . LEU A 1 279 ? 17.823 -3.141 -23.481 1.00 79.75 279 LEU A CA 1
ATOM 2107 C C . LEU A 1 279 ? 17.356 -3.658 -24.839 1.00 79.75 279 LEU A C 1
ATOM 2109 O O . LEU A 1 279 ? 18.150 -3.670 -25.777 1.00 79.75 279 LEU A O 1
ATOM 2113 N N . VAL A 1 280 ? 16.076 -4.018 -24.970 1.00 83.81 280 VAL A N 1
ATOM 2114 C CA . VAL A 1 280 ? 15.499 -4.455 -26.252 1.00 83.81 280 VAL A CA 1
ATOM 2115 C C . VAL A 1 280 ? 15.697 -3.381 -27.319 1.00 83.81 280 VAL A C 1
ATOM 2117 O O . VAL A 1 280 ? 16.146 -3.689 -28.421 1.00 83.81 280 VAL A O 1
ATOM 2120 N N . ARG A 1 281 ? 15.433 -2.110 -26.996 1.00 77.94 281 ARG A N 1
ATOM 2121 C CA . ARG A 1 281 ? 15.616 -1.004 -27.950 1.00 77.94 281 ARG A CA 1
ATOM 2122 C C . ARG A 1 281 ? 17.081 -0.767 -28.295 1.00 77.94 281 ARG A C 1
ATOM 2124 O O . ARG A 1 281 ? 17.414 -0.691 -29.473 1.00 77.94 281 ARG A O 1
ATOM 2131 N N . ALA A 1 282 ? 17.965 -0.745 -27.300 1.00 75.19 282 ALA A N 1
ATOM 2132 C CA . ALA A 1 282 ? 19.399 -0.583 -27.528 1.00 75.19 282 ALA A CA 1
ATOM 2133 C C . ALA A 1 282 ? 19.994 -1.709 -28.398 1.00 75.19 282 ALA A C 1
ATOM 2135 O O . ALA A 1 282 ? 20.938 -1.480 -29.155 1.00 75.19 282 ALA A O 1
ATOM 2136 N N . LEU A 1 283 ? 19.458 -2.930 -28.302 1.00 77.06 283 LEU A N 1
ATOM 2137 C CA . LEU A 1 283 ? 19.842 -4.055 -29.158 1.00 77.06 283 LEU A CA 1
ATOM 2138 C C . LEU A 1 283 ? 19.224 -3.960 -30.558 1.00 77.06 283 LEU A C 1
ATOM 2140 O O . LEU A 1 283 ? 19.913 -4.248 -31.541 1.00 77.06 283 LEU A O 1
ATOM 2144 N N . ALA A 1 284 ? 17.976 -3.496 -30.660 1.00 79.31 284 ALA A N 1
ATOM 2145 C CA . ALA A 1 284 ? 17.306 -3.248 -31.933 1.00 79.31 284 ALA A CA 1
ATOM 2146 C C . ALA A 1 284 ? 18.027 -2.171 -32.763 1.00 79.31 284 ALA A C 1
ATOM 2148 O O . ALA A 1 284 ? 18.249 -2.376 -33.954 1.00 79.31 284 ALA A O 1
ATOM 2149 N N . GLU A 1 285 ? 18.486 -1.078 -32.139 1.00 77.31 285 GLU A N 1
ATOM 2150 C CA . GLU A 1 285 ? 19.302 -0.043 -32.802 1.00 77.31 285 GLU A CA 1
ATOM 2151 C C . GLU A 1 285 ? 20.634 -0.591 -33.335 1.00 77.31 285 GLU A C 1
ATOM 2153 O O . GLU A 1 285 ? 21.142 -0.132 -34.355 1.00 77.31 285 GLU A O 1
ATOM 2158 N N . ARG A 1 286 ? 21.199 -1.606 -32.670 1.00 77.69 286 ARG A N 1
ATOM 2159 C CA . ARG A 1 286 ? 22.427 -2.293 -33.103 1.00 77.69 286 ARG A CA 1
ATOM 2160 C C . ARG A 1 286 ? 22.176 -3.360 -34.176 1.00 77.69 286 ARG A C 1
ATOM 2162 O O . ARG A 1 286 ? 23.098 -4.105 -34.501 1.00 77.69 286 ARG A O 1
ATOM 2169 N N . GLY A 1 287 ? 20.951 -3.466 -34.696 1.00 77.00 287 GLY A N 1
ATOM 2170 C CA . GLY A 1 287 ? 20.575 -4.414 -35.746 1.00 77.00 287 GLY A CA 1
ATOM 2171 C C . GLY A 1 287 ? 20.528 -5.877 -35.297 1.00 77.00 287 GLY A C 1
ATOM 2172 O O . GLY A 1 287 ? 20.473 -6.764 -36.143 1.00 77.00 287 GLY A O 1
ATOM 2173 N N . LYS A 1 288 ? 20.552 -6.156 -33.985 1.00 69.75 288 LYS A N 1
ATOM 2174 C CA . LYS A 1 288 ? 20.635 -7.527 -33.445 1.00 69.75 288 LYS A CA 1
ATOM 2175 C C . LYS A 1 288 ? 19.290 -8.260 -33.323 1.00 69.75 288 LYS A C 1
ATOM 2177 O O . LYS A 1 288 ? 19.261 -9.369 -32.805 1.00 69.75 288 LYS A O 1
ATOM 2182 N N . GLY A 1 289 ? 18.193 -7.694 -33.830 1.00 74.88 289 GLY A N 1
ATOM 2183 C CA . GLY A 1 289 ? 16.862 -8.298 -33.704 1.00 74.88 289 GLY A CA 1
ATOM 2184 C C . GLY A 1 289 ? 16.363 -8.348 -32.253 1.00 74.88 289 GLY A C 1
ATOM 2185 O O . GLY A 1 289 ? 16.910 -7.681 -31.374 1.00 74.88 289 GLY A O 1
ATOM 2186 N N . PHE A 1 290 ? 15.284 -9.098 -32.011 1.00 74.81 290 PHE A N 1
ATOM 2187 C CA . PHE A 1 290 ? 14.725 -9.268 -30.668 1.00 74.81 290 PHE A CA 1
ATOM 2188 C C . PHE A 1 290 ? 15.563 -10.295 -29.887 1.00 74.81 290 PHE A C 1
ATOM 2190 O O . PHE A 1 290 ? 15.747 -11.403 -30.393 1.00 74.81 290 PHE A O 1
ATOM 2197 N N . PRO A 1 291 ? 16.075 -9.959 -28.690 1.00 77.06 291 PRO A N 1
ATOM 2198 C CA . PRO A 1 291 ? 16.829 -10.907 -27.877 1.00 77.06 291 PRO A CA 1
ATOM 2199 C C . PRO A 1 291 ? 15.928 -12.043 -27.385 1.00 77.06 291 PRO A C 1
ATOM 2201 O O . PRO A 1 291 ? 14.735 -11.838 -27.143 1.00 77.06 291 PRO A O 1
ATOM 2204 N N . ASP A 1 292 ? 16.514 -13.225 -27.191 1.00 85.31 292 ASP A N 1
ATOM 2205 C CA . ASP A 1 292 ? 15.828 -14.328 -26.520 1.00 85.31 292 ASP A CA 1
ATOM 2206 C C . ASP A 1 292 ? 15.524 -13.968 -25.050 1.00 85.31 292 ASP A C 1
ATOM 2208 O O . ASP A 1 292 ? 16.217 -13.154 -24.429 1.00 85.31 292 ASP A O 1
ATOM 2212 N N . LEU A 1 293 ? 14.488 -14.578 -24.469 1.00 81.94 293 LEU A N 1
ATOM 2213 C CA . LEU A 1 293 ? 14.038 -14.310 -23.098 1.00 81.94 293 LEU A CA 1
ATOM 2214 C C . LEU A 1 293 ? 15.158 -14.529 -22.071 1.00 81.94 293 LEU A C 1
ATOM 2216 O O . LEU A 1 293 ? 15.295 -13.736 -21.140 1.00 81.94 293 LEU A O 1
ATOM 2220 N N . GLY A 1 294 ? 15.981 -15.567 -22.245 1.00 82.38 294 GLY A N 1
ATOM 2221 C CA . GLY A 1 294 ? 17.110 -15.848 -21.351 1.00 82.38 294 GLY A CA 1
ATOM 2222 C C . GLY A 1 294 ? 18.205 -14.776 -21.405 1.00 82.38 294 GLY A C 1
ATOM 2223 O O . GLY A 1 294 ? 18.701 -14.328 -20.365 1.00 82.38 294 GLY A O 1
ATOM 2224 N N . GLU A 1 295 ? 18.550 -14.310 -22.606 1.00 81.56 295 GLU A N 1
ATOM 2225 C CA . GLU A 1 295 ? 19.514 -13.220 -22.798 1.00 81.56 295 GLU A CA 1
ATOM 2226 C C . GLU A 1 295 ? 18.986 -11.904 -22.232 1.00 81.56 295 GLU A C 1
ATOM 2228 O O . GLU A 1 295 ? 19.716 -11.189 -21.548 1.00 81.56 295 GLU A O 1
ATOM 2233 N N . LEU A 1 296 ? 17.704 -11.607 -22.451 1.00 82.31 296 LEU A N 1
ATOM 2234 C CA . LEU A 1 296 ? 17.078 -10.405 -21.920 1.00 82.31 296 LEU A CA 1
ATOM 2235 C C . LEU A 1 296 ? 17.077 -10.410 -20.388 1.00 82.31 296 LEU A C 1
ATOM 2237 O O . LEU A 1 296 ? 17.521 -9.443 -19.777 1.00 82.31 296 LEU A O 1
ATOM 2241 N N . VAL A 1 297 ? 16.633 -11.504 -19.763 1.00 83.62 297 VAL A N 1
ATOM 2242 C CA . VAL A 1 297 ? 16.583 -11.625 -18.298 1.00 83.62 297 VAL A CA 1
ATOM 2243 C C . VAL A 1 297 ? 17.981 -11.515 -17.691 1.00 83.62 297 VAL A C 1
ATOM 2245 O O . VAL A 1 297 ? 18.168 -10.767 -16.730 1.00 83.62 297 VAL A O 1
ATOM 2248 N N . SER A 1 298 ? 18.970 -12.214 -18.255 1.00 82.00 298 SER A N 1
ATOM 2249 C CA . SER A 1 298 ? 20.352 -12.148 -17.766 1.00 82.00 298 SER A CA 1
ATOM 2250 C C . SER A 1 298 ? 20.958 -10.755 -17.939 1.00 82.00 298 SER A C 1
ATOM 2252 O O . SER A 1 298 ? 21.510 -10.221 -16.981 1.00 82.00 298 SER A O 1
ATOM 2254 N N . ALA A 1 299 ? 20.780 -10.111 -19.095 1.00 80.25 299 ALA A N 1
ATOM 2255 C CA . ALA A 1 299 ? 21.270 -8.759 -19.341 1.00 80.25 299 ALA A CA 1
ATOM 2256 C C . ALA A 1 299 ? 20.601 -7.732 -18.415 1.00 80.25 299 ALA A C 1
ATOM 2258 O O . ALA A 1 299 ? 21.287 -6.893 -17.826 1.00 80.25 299 ALA A O 1
ATOM 2259 N N . THR A 1 300 ? 19.281 -7.823 -18.222 1.00 82.12 300 THR A N 1
ATOM 2260 C CA . THR A 1 300 ? 18.543 -6.995 -17.258 1.00 82.12 300 THR A CA 1
ATOM 2261 C C . THR A 1 300 ? 19.077 -7.204 -15.844 1.00 82.12 300 THR A C 1
ATOM 2263 O O . THR A 1 300 ? 19.316 -6.228 -15.134 1.00 82.12 300 THR A O 1
ATOM 2266 N N . TRP A 1 301 ? 19.321 -8.453 -15.443 1.00 79.62 301 TRP A N 1
ATOM 2267 C CA . TRP A 1 301 ? 19.871 -8.790 -14.131 1.00 79.62 301 TRP A CA 1
ATOM 2268 C C . TRP A 1 301 ? 21.306 -8.279 -13.940 1.00 79.62 301 TRP A C 1
ATOM 2270 O O . TRP A 1 301 ? 21.631 -7.745 -12.879 1.00 79.62 301 TRP A O 1
ATOM 2280 N N . THR A 1 302 ? 22.164 -8.372 -14.956 1.00 79.81 302 THR A N 1
ATOM 2281 C CA . THR A 1 302 ? 23.539 -7.851 -14.909 1.00 79.81 302 THR A CA 1
ATOM 2282 C C . THR A 1 302 ? 23.557 -6.331 -14.794 1.00 79.81 302 THR A C 1
ATOM 2284 O O . THR A 1 302 ? 24.303 -5.793 -13.980 1.00 79.81 302 THR A O 1
ATOM 2287 N N . VAL A 1 303 ? 22.709 -5.625 -15.549 1.00 76.31 303 VAL A N 1
ATOM 2288 C CA . VAL A 1 303 ? 22.565 -4.167 -15.411 1.00 76.31 303 VAL A CA 1
ATOM 2289 C C . VAL A 1 303 ? 22.050 -3.816 -14.017 1.00 76.31 303 VAL A C 1
ATOM 2291 O O . VAL A 1 303 ? 22.616 -2.945 -13.361 1.00 76.31 303 VAL A O 1
ATOM 2294 N N . PHE A 1 304 ? 21.025 -4.525 -13.538 1.00 75.88 304 PHE A N 1
ATOM 2295 C CA . PHE A 1 304 ? 20.454 -4.317 -12.211 1.00 75.88 304 PHE A CA 1
ATOM 2296 C C . PHE A 1 304 ? 21.496 -4.502 -11.103 1.00 75.88 304 PHE A C 1
ATOM 2298 O O . PHE A 1 304 ? 21.691 -3.606 -10.295 1.00 75.88 304 PHE A O 1
ATOM 2305 N N . THR A 1 305 ? 22.208 -5.628 -11.080 1.00 75.69 305 THR A N 1
ATOM 2306 C CA . THR A 1 305 ? 23.240 -5.931 -10.068 1.00 75.69 305 THR A CA 1
ATOM 2307 C C . THR A 1 305 ? 24.474 -5.036 -10.189 1.00 75.69 305 THR A C 1
ATOM 2309 O O . THR A 1 305 ? 25.036 -4.624 -9.171 1.00 75.69 305 THR A O 1
ATOM 2312 N N . GLY A 1 306 ? 24.839 -4.651 -11.414 1.00 69.75 306 GLY A N 1
ATOM 2313 C CA . GLY A 1 306 ? 25.903 -3.693 -11.706 1.00 69.75 306 GLY A CA 1
ATOM 2314 C C . GLY A 1 306 ? 25.712 -2.357 -10.984 1.00 69.75 306 GLY A C 1
ATOM 2315 O O . GLY A 1 306 ? 26.678 -1.827 -10.430 1.00 69.75 306 GLY A O 1
ATOM 2316 N N . LEU A 1 307 ? 24.465 -1.876 -10.900 1.00 66.31 307 LEU A N 1
ATOM 2317 C CA . LEU A 1 307 ? 24.098 -0.642 -10.190 1.00 66.31 307 LEU A CA 1
ATOM 2318 C C . LEU A 1 307 ? 24.385 -0.699 -8.683 1.00 66.31 307 LEU A C 1
ATOM 2320 O O . LEU A 1 307 ? 24.712 0.326 -8.090 1.00 66.31 307 LEU A O 1
ATOM 2324 N N . PHE A 1 308 ? 24.302 -1.882 -8.064 1.00 64.62 308 PHE A N 1
ATOM 2325 C CA . PHE A 1 308 ? 24.637 -2.068 -6.647 1.00 64.62 308 PHE A CA 1
ATOM 2326 C C . PHE A 1 308 ? 26.144 -2.219 -6.430 1.00 64.62 308 PHE A C 1
ATOM 2328 O O . PHE A 1 308 ? 26.671 -1.750 -5.423 1.00 64.62 308 PHE A O 1
ATOM 2335 N N . SER A 1 309 ? 26.851 -2.856 -7.369 1.00 65.44 309 SER A N 1
ATOM 2336 C CA . SER A 1 309 ? 28.298 -3.082 -7.259 1.00 65.44 309 SER A CA 1
ATOM 2337 C C . SER A 1 309 ? 29.150 -1.854 -7.585 1.00 65.44 309 SER A C 1
ATOM 2339 O O . SER A 1 309 ? 30.271 -1.738 -7.096 1.00 65.44 309 SER A O 1
ATOM 2341 N N . SER A 1 310 ? 28.642 -0.906 -8.379 1.00 57.78 310 SER A N 1
ATOM 2342 C CA . SER A 1 310 ? 29.403 0.263 -8.835 1.00 57.78 310 SER A CA 1
ATOM 2343 C C . SER A 1 310 ? 29.451 1.404 -7.808 1.00 57.78 310 SER A C 1
ATOM 2345 O O . SER A 1 310 ? 29.412 2.571 -8.201 1.00 57.78 310 SER A O 1
ATOM 2347 N N . GLY A 1 311 ? 29.542 1.095 -6.508 1.00 48.84 311 GLY A N 1
ATOM 2348 C CA . GLY A 1 311 ? 29.460 2.032 -5.371 1.00 48.84 311 GLY A CA 1
ATOM 2349 C C . GLY A 1 311 ? 30.458 3.206 -5.349 1.00 48.84 311 GLY A C 1
ATOM 2350 O O . GLY A 1 311 ? 30.488 3.951 -4.376 1.00 48.84 311 GLY A O 1
ATOM 2351 N N . GLY A 1 312 ? 31.256 3.397 -6.405 1.00 47.06 312 GLY A N 1
ATOM 2352 C CA . GLY A 1 312 ? 32.165 4.527 -6.602 1.00 47.06 312 GLY A CA 1
ATOM 2353 C C . GLY A 1 312 ? 31.737 5.562 -7.655 1.00 47.06 312 GLY A C 1
ATOM 2354 O O . GLY A 1 312 ? 32.357 6.620 -7.717 1.00 47.06 312 GLY A O 1
ATOM 2355 N N . SER A 1 313 ? 30.705 5.326 -8.479 1.00 55.78 313 SER A N 1
ATOM 2356 C CA . SER A 1 313 ? 30.221 6.329 -9.445 1.00 55.78 313 SER A CA 1
ATOM 2357 C C . SER A 1 313 ? 28.941 7.000 -8.932 1.00 55.78 313 SER A C 1
ATOM 2359 O O . SER A 1 313 ? 27.972 6.334 -8.569 1.00 55.78 313 SER A O 1
ATOM 2361 N N . GLY A 1 314 ? 28.901 8.338 -8.902 1.00 55.69 314 GLY A N 1
ATOM 2362 C CA . GLY A 1 314 ? 27.757 9.104 -8.374 1.00 55.69 314 GLY A CA 1
ATOM 2363 C C . GLY A 1 314 ? 26.404 8.825 -9.056 1.00 55.69 314 GLY A C 1
ATOM 2364 O O . GLY A 1 314 ? 25.369 9.227 -8.534 1.00 55.69 314 GLY A O 1
ATOM 2365 N N . ALA A 1 315 ? 26.398 8.117 -10.190 1.00 57.25 315 ALA A N 1
ATOM 2366 C CA . ALA A 1 315 ? 25.197 7.691 -10.905 1.00 57.25 315 ALA A CA 1
ATOM 2367 C C . ALA A 1 315 ? 24.555 6.404 -10.342 1.00 57.25 315 ALA A C 1
ATOM 2369 O O . ALA A 1 315 ? 23.338 6.269 -10.397 1.00 57.25 315 ALA A O 1
ATOM 2370 N N . GLY A 1 316 ? 25.336 5.466 -9.788 1.00 59.53 316 GLY A N 1
ATOM 2371 C CA . GLY A 1 316 ? 24.777 4.244 -9.185 1.00 59.53 316 GLY A CA 1
ATOM 2372 C C . GLY A 1 316 ? 24.106 4.530 -7.840 1.00 59.53 316 GLY A C 1
ATOM 2373 O O . GLY A 1 316 ? 22.998 4.078 -7.565 1.00 59.53 316 GLY A O 1
ATOM 2374 N N . LEU A 1 317 ? 24.748 5.374 -7.029 1.00 64.31 317 LEU A N 1
ATOM 2375 C CA . LEU A 1 317 ? 24.262 5.772 -5.706 1.00 64.31 317 LEU A CA 1
ATOM 2376 C C . LEU A 1 317 ? 22.953 6.571 -5.771 1.00 64.31 317 LEU A C 1
ATOM 2378 O O . LEU A 1 317 ? 22.087 6.400 -4.914 1.00 64.31 317 LEU A O 1
ATOM 2382 N N . SER A 1 318 ? 22.787 7.413 -6.794 1.00 64.31 318 SER A N 1
ATOM 2383 C CA . SER A 1 318 ? 21.562 8.186 -6.989 1.00 64.31 318 SER A CA 1
ATOM 2384 C C . SER A 1 318 ? 20.379 7.278 -7.352 1.00 64.31 318 SER A C 1
ATOM 2386 O O . SER A 1 318 ? 19.354 7.341 -6.679 1.00 64.31 318 SER A O 1
ATOM 2388 N N . LEU A 1 319 ? 20.546 6.353 -8.304 1.00 64.69 319 LEU A N 1
ATOM 2389 C CA . LEU A 1 319 ? 19.514 5.379 -8.694 1.00 64.69 319 LEU A CA 1
ATOM 2390 C C . LEU A 1 319 ? 19.050 4.496 -7.521 1.00 64.69 319 LEU A C 1
ATOM 2392 O O . LEU A 1 319 ? 17.852 4.275 -7.341 1.00 64.69 319 LEU A O 1
ATOM 2396 N N . LEU A 1 320 ? 19.975 4.046 -6.667 1.00 69.00 320 LEU A N 1
ATOM 2397 C CA . LEU A 1 320 ? 19.622 3.288 -5.461 1.00 69.00 320 LEU A CA 1
ATOM 2398 C C . LEU A 1 320 ? 18.798 4.108 -4.467 1.00 69.00 320 LEU A C 1
ATOM 2400 O O . LEU A 1 320 ? 17.846 3.600 -3.873 1.00 69.00 320 LEU A O 1
ATOM 2404 N N . LEU A 1 321 ? 19.152 5.378 -4.283 1.00 72.00 321 LEU A N 1
ATOM 2405 C CA . LEU A 1 321 ? 18.452 6.269 -3.365 1.00 72.00 321 LEU A CA 1
ATOM 2406 C C . LEU A 1 321 ? 17.010 6.506 -3.835 1.00 72.00 321 LEU A C 1
ATOM 2408 O O . LEU A 1 321 ? 16.091 6.501 -3.016 1.00 72.00 321 LEU A O 1
ATOM 2412 N N . PHE A 1 322 ? 16.780 6.618 -5.143 1.00 71.81 322 PHE A N 1
ATOM 2413 C CA . PHE A 1 322 ? 15.438 6.786 -5.709 1.00 71.81 322 PHE A CA 1
ATOM 2414 C C . PHE A 1 322 ? 14.595 5.520 -5.641 1.00 71.81 322 PHE A C 1
ATOM 2416 O O . PHE A 1 322 ? 13.420 5.601 -5.286 1.00 71.81 322 PHE A O 1
ATOM 2423 N N . TYR A 1 323 ? 15.199 4.350 -5.838 1.00 71.94 323 TYR A N 1
ATOM 2424 C CA . TYR A 1 323 ? 14.535 3.071 -5.607 1.00 71.94 323 TYR A CA 1
ATOM 2425 C C . TYR A 1 323 ? 14.047 2.937 -4.159 1.00 71.94 323 TYR A C 1
ATOM 2427 O O . TYR A 1 323 ? 12.893 2.581 -3.896 1.00 71.94 323 TYR A O 1
ATOM 2435 N N . VAL A 1 324 ? 14.913 3.293 -3.209 1.00 79.38 324 VAL A N 1
ATOM 2436 C CA . VAL A 1 324 ? 14.571 3.309 -1.786 1.00 79.38 324 VAL A CA 1
ATOM 2437 C C . VAL A 1 324 ? 13.456 4.320 -1.519 1.00 79.38 324 VAL A C 1
ATOM 2439 O O . VAL A 1 324 ? 12.492 3.982 -0.837 1.00 79.38 324 VAL A O 1
ATOM 2442 N N . LEU A 1 325 ? 13.513 5.522 -2.099 1.00 81.81 325 LEU A N 1
ATOM 2443 C CA . LEU A 1 325 ? 12.457 6.525 -1.946 1.00 81.81 325 LEU A CA 1
ATOM 2444 C C . LEU A 1 325 ? 11.119 6.070 -2.546 1.00 81.81 325 LEU A C 1
ATOM 2446 O O . LEU A 1 325 ? 10.103 6.170 -1.862 1.00 81.81 325 LEU A O 1
ATOM 2450 N N . GLY A 1 326 ? 11.091 5.529 -3.765 1.00 76.56 326 GLY A N 1
ATOM 2451 C CA . GLY A 1 326 ? 9.878 5.010 -4.407 1.00 76.56 326 GLY A CA 1
ATOM 2452 C C . GLY A 1 326 ? 9.240 3.873 -3.606 1.00 76.56 326 GLY A C 1
ATOM 2453 O O . GLY A 1 326 ? 8.030 3.886 -3.359 1.00 76.56 326 GLY A O 1
ATOM 2454 N N . GLY A 1 327 ? 10.063 2.951 -3.095 1.00 81.25 327 GLY A N 1
ATOM 2455 C CA . GLY A 1 327 ? 9.632 1.912 -2.159 1.00 81.25 327 GLY A CA 1
ATOM 2456 C C . GLY A 1 327 ? 9.093 2.489 -0.847 1.00 81.25 327 GLY A C 1
ATOM 2457 O O . GLY A 1 327 ? 8.039 2.060 -0.377 1.00 81.25 327 GLY A O 1
ATOM 2458 N N . ILE A 1 328 ? 9.750 3.509 -0.284 1.00 84.56 328 ILE A N 1
ATOM 2459 C CA . ILE A 1 328 ? 9.289 4.214 0.919 1.00 84.56 328 ILE A CA 1
ATOM 2460 C C . ILE A 1 328 ? 7.959 4.932 0.659 1.00 84.56 328 ILE A C 1
ATOM 2462 O O . ILE A 1 328 ? 7.087 4.877 1.519 1.00 84.56 328 ILE A O 1
ATOM 2466 N N . PHE A 1 329 ? 7.741 5.564 -0.496 1.00 83.19 329 PHE A N 1
ATOM 2467 C CA . PHE A 1 329 ? 6.467 6.212 -0.833 1.00 83.19 329 PHE A CA 1
ATOM 2468 C C . PHE A 1 329 ? 5.327 5.200 -0.982 1.00 83.19 329 PHE A C 1
ATOM 2470 O O . PHE A 1 329 ? 4.270 5.392 -0.371 1.00 83.19 329 PHE A O 1
ATOM 2477 N N . ALA A 1 330 ? 5.554 4.095 -1.698 1.00 78.19 330 ALA A N 1
ATOM 2478 C CA . ALA A 1 330 ? 4.594 2.992 -1.788 1.00 78.19 330 ALA A CA 1
ATOM 2479 C C . ALA A 1 330 ? 4.279 2.412 -0.395 1.00 78.19 330 ALA A C 1
ATOM 2481 O O . ALA A 1 330 ? 3.119 2.203 -0.030 1.00 78.19 330 ALA A O 1
ATOM 2482 N N . TRP A 1 331 ? 5.311 2.233 0.432 1.00 81.81 331 TRP A N 1
ATOM 2483 C CA . TRP A 1 331 ? 5.185 1.752 1.804 1.00 81.81 331 TRP A CA 1
ATOM 2484 C C . TRP A 1 331 ? 4.434 2.735 2.715 1.00 81.81 331 TRP A C 1
ATOM 2486 O O . TRP A 1 331 ? 3.530 2.339 3.452 1.00 81.81 331 TRP A O 1
ATOM 2496 N N . MET A 1 332 ? 4.752 4.031 2.647 1.00 81.38 332 MET A N 1
ATOM 2497 C CA . MET A 1 332 ? 4.100 5.091 3.421 1.00 81.38 332 MET A CA 1
ATOM 2498 C C . MET A 1 332 ? 2.622 5.225 3.060 1.00 81.38 332 MET A C 1
ATOM 2500 O O . MET A 1 332 ? 1.804 5.437 3.961 1.00 81.38 332 MET A O 1
ATOM 2504 N N . ARG A 1 333 ? 2.264 5.063 1.779 1.00 82.62 333 ARG A N 1
ATOM 2505 C CA . ARG A 1 333 ? 0.870 5.113 1.314 1.00 82.62 333 ARG A CA 1
ATOM 2506 C C . ARG A 1 333 ? 0.006 4.022 1.946 1.00 82.62 333 ARG A C 1
ATOM 2508 O O . ARG A 1 333 ? -1.152 4.288 2.251 1.00 82.62 333 ARG A O 1
ATOM 2515 N N . LEU A 1 334 ? 0.581 2.841 2.175 1.00 78.94 334 LEU A N 1
ATOM 2516 C CA . LEU A 1 334 ? -0.084 1.694 2.807 1.00 78.94 334 LEU A CA 1
ATOM 2517 C C . LEU A 1 334 ? 0.077 1.662 4.339 1.00 78.94 334 LEU A C 1
ATOM 2519 O O . LEU A 1 334 ? -0.504 0.804 5.010 1.00 78.94 334 LEU A O 1
ATOM 2523 N N . ARG A 1 335 ? 0.886 2.566 4.907 1.00 76.69 335 ARG A N 1
ATOM 2524 C CA . ARG A 1 335 ? 1.066 2.727 6.358 1.00 76.69 335 ARG A CA 1
ATOM 2525 C C . ARG A 1 335 ? 0.060 3.706 6.970 1.00 76.69 335 ARG A C 1
ATOM 2527 O O . ARG A 1 335 ? -0.388 3.461 8.090 1.00 76.69 335 ARG A O 1
ATOM 2534 N N . ARG A 1 336 ? -0.234 4.815 6.281 1.00 57.03 336 ARG A N 1
ATOM 2535 C CA . ARG A 1 336 ? -1.196 5.844 6.727 1.00 57.03 336 ARG A CA 1
ATOM 2536 C C . ARG A 1 336 ? -2.623 5.371 6.615 1.00 57.03 336 ARG A C 1
ATOM 2538 O O . ARG A 1 336 ? -3.431 5.784 7.480 1.00 57.03 336 ARG A O 1
#

Foldseek 3Di:
DDDDPQDAAPVGRPDGFPDAAPPPRGGHDPVQWDQDPVGTHGPVVVVVVCCVVVPPDPPVPDDPPDDPPDPPPPPDDPPDCPDPDDPPPPDDPQVQPPPPRDRPPVFDAQPVGNVDTAPDAAPPPRGTHDPVQWDQDPVGTHGPVVVVPPDDPDDDDPPDDDPDDDDDDPDPDDDDDPPPPPVPVQDVVLVVLLLVLLQVLLQVLLLVLLVVLVVVCVVPVPDDVVVNLVVVQVSLLVSLQSSLVSSCVSNVLDADPSSLVSSLVSSVSSNLSSLLNNVQVVCVVVVNHGDDPVVSNVVSVCVVVVLVVPVPDPSSVSVVVSSVNSSVNSNVSRVD

Radius of gyration: 34.53 Å; chains: 1; bounding box: 78×65×96 Å

Sequence (336 aa):
MATEKLIKCSQHPEEDAGLMCGKCGKRICTRCMILTGEGVRCTECMAQLNARYYGTNSAIGANWTMEPEQVVIPAEPQPQKTSLQTDRNQSHLIEINPLTGEPSTTITYCLRHPKIETGLRCGRCDNPICPRCMAYTSIGLRCPTCSQNFNPPTSVNPHSTSVRKAGPSERGFRSYGQRPNLHYAIQPQHYALAVLAALSTALVVGGLWGFLFDANRAAFRGTTGAIINSIHLIPEILLGILVGEAVARATGDRRSRLLQLIAVGGVILGYLTAIATLLVRALAERGKGFPDLGELVSATWTVFTGLFSSGGSGAGLSLLLFYVLGGIFAWMRL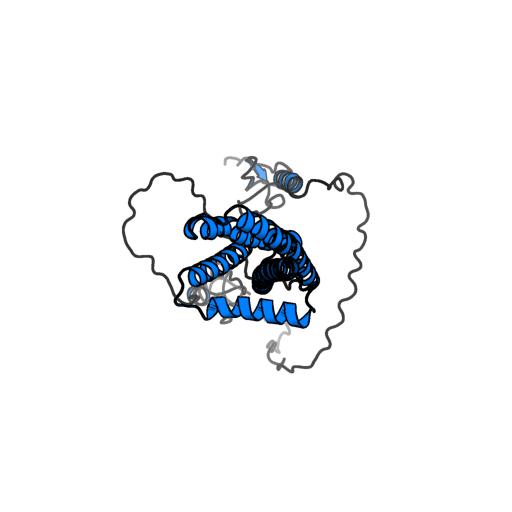RR

pLDDT: mean 72.0, std 18.43, range [36.78, 96.12]

Secondary structure (DSSP, 8-state):
-----PPBPSS-TTSB--EE-TTT--EE-TTTEEEETTEEEEHHHHHHHHHHHHTTS----S-----------PPPPPP-----------S------TTT-------PBPSS-TTSB---B-TTT--B--TTT-EEETTEEE-HHHHHT---S----------------------S-----------HHHHHHHHHHHHHHHHHHHHHHHHHHHHHHHHTTTS-HHHHHHHTHHHHHHHHHHHHHHHHHHHTS---HHHHHHHHHHHHHHHHHHHHHHHHHHHHHTT--SPPHHHHHHHHHHHHHHHHH-TTSHHHHHHHHHHHHHHHHHHHHHH-